Protein AF-A0AA35SYI4-F1 (afdb_monomer_lite)

Sequence (187 aa):
MSKRRKEAEVIVFEEPKFKKRKSEKEFCRGADVSQLFSSGPPPSRDGASSKPQRQQAEELDFKATLREVQKYAVSSLSGTSKRRREEEQVLALGGKPAKTEKMPYPLYMKRVKAQKKKERRERRDCLLAGMPIPKKGERHQKRGKGRWKESTRSIKPHVGTNTRDGLILSHREISRVKKSSAPRKHS

Organism: Geodia barretti (NCBI:txid519541)

Radius of gyration: 37.09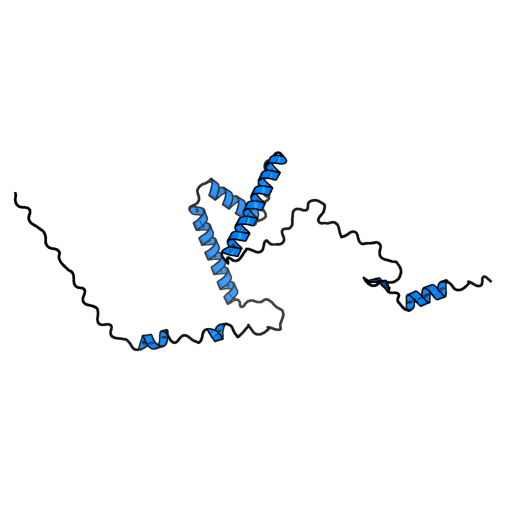 Å; chains: 1; bounding box: 68×88×108 Å

InterPro domains:
  IPR027973 40S small subunit processome assembly factor 1-like [PF15375] (32-145)
  IPR052852 SSU Processome Component [PTHR28366] (3-182)

Secondary structure (DSSP, 8-state):
---PPPPPP--PPPPP-----TTHHHHT----GGGGSS-PPP----------HHHHHHHHHHHHHHHHHHHHHHHTS-HHHHHHHHHHHHHHTTPPPPPPPP--HHHHHHHHHHHHHHHHHHHHHHHHTTPPPP----------TTTT---------SSSEEETTEEEPPHHHHHHHHHHTS-----

Structure (mmCIF, N/CA/C/O backbone):
data_AF-A0AA35SYI4-F1
#
_entry.id   AF-A0AA35SYI4-F1
#
loop_
_atom_site.group_PDB
_atom_site.id
_atom_site.type_symbol
_atom_site.label_atom_id
_atom_site.label_alt_id
_atom_site.label_comp_id
_atom_site.label_asym_id
_atom_site.label_entity_id
_atom_site.label_seq_id
_atom_site.pdbx_PDB_ins_code
_atom_site.Cartn_x
_atom_site.Cartn_y
_atom_site.Cartn_z
_atom_site.occupancy
_atom_site.B_iso_or_equiv
_atom_site.auth_seq_id
_atom_site.auth_comp_id
_atom_site.auth_asym_id
_atom_site.auth_atom_id
_atom_site.pdbx_PDB_model_num
ATOM 1 N N . MET A 1 1 ? -25.478 52.376 50.414 1.00 48.06 1 MET A N 1
ATOM 2 C CA . MET A 1 1 ? -25.207 50.923 50.515 1.00 48.06 1 MET A CA 1
ATOM 3 C C . MET A 1 1 ? -23.704 50.690 50.424 1.00 48.06 1 MET A C 1
ATOM 5 O O . MET A 1 1 ? -23.127 50.930 49.372 1.00 48.06 1 MET A O 1
ATOM 9 N N . SER A 1 2 ? -23.059 50.330 51.538 1.00 50.41 2 SER A N 1
ATOM 10 C CA . SER A 1 2 ? -21.595 50.204 51.630 1.00 50.41 2 SER A CA 1
ATOM 11 C C . SER A 1 2 ? -21.143 48.809 51.184 1.00 50.41 2 SER A C 1
ATOM 13 O O . SER A 1 2 ? -21.589 47.805 51.740 1.00 50.41 2 SER A O 1
ATOM 15 N N . LYS A 1 3 ? -20.295 48.733 50.151 1.00 63.25 3 LYS A N 1
ATOM 16 C CA . LYS A 1 3 ? -19.759 47.468 49.627 1.00 63.25 3 LYS A CA 1
ATOM 17 C C . LYS A 1 3 ? -18.559 47.042 50.477 1.00 63.25 3 LYS A C 1
ATOM 19 O O . LYS A 1 3 ? -17.505 47.668 50.408 1.00 63.25 3 LYS A O 1
ATOM 24 N N . ARG A 1 4 ? -18.710 45.966 51.257 1.00 65.62 4 ARG A N 1
ATOM 25 C CA . ARG A 1 4 ? -17.596 45.321 51.972 1.00 65.62 4 ARG A CA 1
ATOM 26 C C . ARG A 1 4 ? -16.630 44.710 50.954 1.00 65.62 4 ARG A C 1
ATOM 28 O O . ARG A 1 4 ? -17.039 43.881 50.141 1.00 65.62 4 ARG A O 1
ATOM 35 N N . ARG A 1 5 ? -15.366 45.131 50.985 1.00 69.62 5 ARG A N 1
ATOM 36 C CA . ARG A 1 5 ? -14.284 44.494 50.223 1.00 69.62 5 ARG A CA 1
ATOM 37 C C . ARG A 1 5 ? -13.874 43.207 50.943 1.00 69.62 5 ARG A C 1
ATOM 39 O O . ARG A 1 5 ? -13.814 43.193 52.168 1.00 69.62 5 ARG A O 1
ATOM 46 N N . LYS A 1 6 ? -13.652 42.133 50.184 1.00 73.81 6 LYS A N 1
ATOM 47 C CA . LYS A 1 6 ? -13.064 40.885 50.686 1.00 73.81 6 LYS A CA 1
ATOM 48 C C . LYS A 1 6 ? -11.565 40.941 50.418 1.00 73.81 6 LYS A C 1
ATOM 50 O O . LYS A 1 6 ? -11.175 41.238 49.290 1.00 73.81 6 LYS A O 1
ATOM 55 N N . GLU A 1 7 ? -10.763 40.698 51.443 1.00 77.56 7 GLU A N 1
ATOM 56 C CA . GLU A 1 7 ? -9.308 40.614 51.325 1.00 77.56 7 GLU A CA 1
ATOM 57 C C . GLU A 1 7 ? -8.896 39.193 50.927 1.00 77.56 7 GLU A C 1
ATOM 59 O O . GLU A 1 7 ? -9.611 38.229 51.207 1.00 77.56 7 GLU A O 1
ATOM 64 N N . ALA A 1 8 ? -7.789 39.082 50.192 1.00 76.00 8 ALA A N 1
ATOM 65 C CA . ALA A 1 8 ? -7.295 37.821 49.659 1.00 76.00 8 ALA A CA 1
ATOM 66 C C . ALA A 1 8 ? -6.359 37.141 50.666 1.00 76.00 8 ALA A C 1
ATOM 68 O O . ALA A 1 8 ? -5.428 37.770 51.164 1.00 76.00 8 ALA A O 1
ATOM 69 N N . GLU A 1 9 ? -6.576 35.850 50.919 1.00 77.38 9 GLU A N 1
ATOM 70 C CA . GLU A 1 9 ? -5.639 35.023 51.679 1.00 77.38 9 GLU A CA 1
ATOM 71 C C . GLU A 1 9 ? -4.510 34.523 50.776 1.00 77.38 9 GLU A C 1
ATOM 73 O O . GLU A 1 9 ? -4.739 33.943 49.711 1.00 77.38 9 GLU A O 1
ATOM 78 N N . VAL A 1 10 ? -3.275 34.747 51.223 1.00 80.81 10 VAL A N 1
ATOM 79 C CA . VAL A 1 10 ? -2.060 34.245 50.582 1.00 80.81 10 VAL A CA 1
ATOM 80 C C . VAL A 1 10 ? -1.642 32.971 51.302 1.00 80.81 10 VAL A C 1
ATOM 82 O O . VAL A 1 10 ? -1.249 33.004 52.465 1.00 80.81 10 VAL A O 1
ATOM 85 N N . ILE A 1 11 ? -1.717 31.842 50.602 1.00 78.50 11 ILE A N 1
ATOM 86 C CA . ILE A 1 11 ? -1.228 30.559 51.109 1.00 78.50 11 ILE A CA 1
ATOM 87 C C . ILE A 1 11 ? 0.268 30.477 50.809 1.00 78.50 11 ILE A C 1
ATOM 89 O O . ILE A 1 11 ? 0.677 30.407 49.648 1.00 78.50 11 ILE A O 1
ATOM 93 N N . VAL A 1 12 ? 1.080 30.488 51.863 1.00 77.88 12 VAL A N 1
ATOM 94 C CA . VAL A 1 12 ? 2.528 30.287 51.779 1.00 77.88 12 VAL A CA 1
ATOM 95 C C . VAL A 1 12 ? 2.812 28.799 51.942 1.00 77.88 12 VAL A C 1
ATOM 97 O O . VAL A 1 12 ? 2.508 28.210 52.977 1.00 77.88 12 VAL A O 1
ATOM 100 N N . PHE A 1 13 ? 3.381 28.184 50.908 1.00 72.62 13 PHE A N 1
ATOM 101 C CA . PHE A 1 13 ? 3.850 26.805 50.972 1.00 72.62 13 PHE A CA 1
ATOM 102 C C . PHE A 1 13 ? 5.263 26.773 51.552 1.00 72.62 13 PHE A C 1
ATOM 104 O O . PHE A 1 13 ? 6.189 27.333 50.968 1.00 72.62 13 PHE A O 1
ATOM 111 N N . GLU A 1 14 ? 5.432 26.099 52.689 1.00 80.06 14 GLU A N 1
ATOM 112 C CA . GLU A 1 14 ? 6.757 25.752 53.195 1.00 80.06 14 GLU A CA 1
ATOM 113 C C . GLU A 1 14 ? 7.360 24.628 52.351 1.00 80.06 14 GLU A C 1
ATOM 115 O O . GLU A 1 14 ? 6.775 23.553 52.187 1.00 80.06 14 GLU A O 1
ATOM 120 N N . GLU A 1 15 ? 8.554 24.875 51.816 1.00 78.75 15 GLU A N 1
ATOM 121 C CA . GLU A 1 15 ? 9.267 23.881 51.028 1.00 78.75 15 GLU A CA 1
ATOM 122 C C . GLU A 1 15 ? 9.706 22.695 51.905 1.00 78.75 15 GLU A C 1
ATOM 124 O O . GLU A 1 15 ? 10.358 22.879 52.943 1.00 78.75 15 GLU A O 1
ATOM 129 N N . PRO A 1 16 ? 9.412 21.448 51.493 1.00 74.62 16 PRO A N 1
ATOM 130 C CA . PRO A 1 16 ? 9.842 20.283 52.241 1.00 74.62 16 PRO A CA 1
ATOM 131 C C . PRO A 1 16 ? 11.366 20.150 52.168 1.00 74.62 16 PRO A C 1
ATOM 133 O O . PRO A 1 16 ? 11.969 20.076 51.096 1.00 74.62 16 PRO A O 1
ATOM 136 N N . LYS A 1 17 ? 12.007 20.061 53.336 1.00 69.19 17 LYS A N 1
ATOM 137 C CA . LYS A 1 17 ? 13.453 19.835 53.447 1.00 69.19 17 LYS A CA 1
ATOM 138 C C . LYS A 1 17 ? 13.806 18.434 52.936 1.00 69.19 17 LYS A C 1
ATOM 140 O O . LYS A 1 17 ? 13.725 17.449 53.672 1.00 69.19 17 LYS A O 1
ATOM 145 N N . PHE A 1 18 ? 14.241 18.344 51.681 1.00 59.62 18 PHE A N 1
ATOM 146 C CA . PHE A 1 18 ? 14.747 17.108 51.087 1.00 59.62 18 PHE A CA 1
ATOM 147 C C . PHE A 1 18 ? 16.052 16.670 51.767 1.00 59.62 18 PHE A C 1
ATOM 149 O O . PHE A 1 18 ? 17.135 17.205 51.517 1.00 59.62 18 PHE A O 1
ATOM 156 N N . LYS A 1 19 ? 15.971 15.643 52.621 1.00 65.25 19 LYS A N 1
ATOM 157 C CA . LYS A 1 19 ? 17.152 14.918 53.106 1.00 65.25 19 LYS A CA 1
ATOM 158 C C . LYS A 1 19 ? 17.698 14.070 51.955 1.00 65.25 19 LYS A C 1
ATOM 160 O O . LYS A 1 19 ? 17.132 13.029 51.634 1.00 65.25 19 LYS A O 1
ATOM 165 N N . LYS A 1 20 ? 18.799 14.512 51.339 1.00 58.94 20 LYS A N 1
ATOM 166 C CA . LYS A 1 20 ? 19.506 13.771 50.280 1.00 58.94 20 LYS A CA 1
ATOM 167 C C . LYS A 1 20 ? 19.916 12.387 50.799 1.00 58.94 20 LYS A C 1
ATOM 169 O O . LYS A 1 20 ? 20.872 12.266 51.566 1.00 58.94 20 LYS A O 1
ATOM 174 N N . ARG A 1 21 ? 19.198 11.335 50.395 1.00 59.28 21 ARG A N 1
ATOM 175 C CA . ARG A 1 21 ? 19.610 9.946 50.641 1.00 59.28 21 ARG A CA 1
ATOM 176 C C . ARG A 1 21 ? 20.765 9.637 49.684 1.00 59.28 21 ARG A C 1
ATOM 178 O O . ARG A 1 21 ? 20.677 9.912 48.492 1.00 59.28 21 ARG A O 1
ATOM 185 N N . LYS A 1 22 ? 21.867 9.082 50.202 1.00 57.56 22 LYS A N 1
ATOM 186 C CA . LYS A 1 22 ? 23.096 8.775 49.434 1.00 57.56 22 LYS A CA 1
ATOM 187 C C . LYS A 1 22 ? 22.880 7.825 48.238 1.00 57.56 22 LYS A C 1
ATOM 189 O O . LYS A 1 22 ? 23.772 7.722 47.406 1.00 57.56 22 LYS A O 1
ATOM 194 N N . SER A 1 23 ? 21.718 7.185 48.119 1.00 55.78 23 SER A N 1
ATOM 195 C CA . SER A 1 23 ? 21.395 6.197 47.084 1.00 55.78 23 SER A CA 1
ATOM 196 C C . SER A 1 23 ? 21.079 6.776 45.697 1.00 55.78 23 SER A C 1
ATOM 198 O O . SER A 1 23 ? 21.096 6.033 44.726 1.00 55.78 23 SER A O 1
ATOM 200 N N . GLU A 1 24 ? 20.824 8.081 45.553 1.00 52.38 24 GLU A N 1
ATOM 201 C CA . GLU A 1 24 ? 20.521 8.666 44.228 1.00 52.38 24 GLU A CA 1
ATOM 202 C C . GLU A 1 24 ? 21.767 8.984 43.390 1.00 52.38 24 GLU A C 1
ATOM 204 O O . GLU A 1 24 ? 21.675 9.142 42.174 1.00 52.38 24 GLU A O 1
ATOM 209 N N . LYS A 1 25 ? 22.960 9.033 44.000 1.00 52.94 25 LYS A N 1
ATOM 210 C CA . LYS A 1 25 ? 24.206 9.294 43.255 1.00 52.94 25 LYS A CA 1
ATOM 211 C C . LYS A 1 25 ? 24.670 8.116 42.398 1.00 52.94 25 LYS A C 1
ATOM 213 O O . LYS A 1 25 ? 25.493 8.325 41.511 1.00 52.94 25 LYS A O 1
ATOM 218 N N . GLU A 1 26 ? 24.155 6.915 42.639 1.00 56.03 26 GLU A N 1
ATOM 219 C CA . GLU A 1 26 ? 24.533 5.717 41.880 1.00 56.03 26 GLU A CA 1
ATOM 220 C C . GLU A 1 26 ? 23.540 5.383 40.765 1.00 56.03 26 GLU A C 1
ATOM 222 O O . GLU A 1 26 ? 23.932 4.783 39.772 1.00 56.03 26 GLU A O 1
ATOM 227 N N . PHE A 1 27 ? 22.295 5.863 40.851 1.00 48.97 27 PHE A N 1
ATOM 228 C CA . PHE A 1 27 ? 21.299 5.659 39.796 1.00 48.97 27 PHE A CA 1
ATOM 229 C C . PHE A 1 27 ? 21.579 6.501 38.535 1.00 48.97 27 PHE A C 1
ATOM 231 O O . PHE A 1 27 ? 21.258 6.084 37.427 1.00 48.97 27 PHE A O 1
ATOM 238 N N . CYS A 1 28 ? 22.236 7.659 38.682 1.00 50.53 28 CYS A N 1
ATOM 239 C CA . CYS A 1 28 ? 22.567 8.552 37.562 1.00 50.53 28 CYS A CA 1
ATOM 240 C C . CYS A 1 28 ? 23.998 8.391 37.020 1.00 50.53 28 CYS A C 1
ATOM 242 O O . CYS A 1 28 ? 24.381 9.112 36.099 1.00 50.53 28 CYS A O 1
ATOM 244 N N . ARG A 1 29 ? 24.806 7.459 37.548 1.00 55.72 29 ARG A N 1
ATOM 245 C CA . ARG A 1 29 ? 26.087 7.081 36.926 1.00 55.72 29 ARG A CA 1
ATOM 246 C C . ARG A 1 29 ? 25.820 6.030 35.853 1.00 55.72 29 ARG A C 1
ATOM 248 O O . ARG A 1 29 ? 26.172 4.865 35.995 1.00 55.72 29 ARG A O 1
ATOM 255 N N . GLY A 1 30 ? 25.124 6.462 34.804 1.00 48.03 30 GLY A N 1
ATOM 256 C CA . GLY A 1 30 ? 24.897 5.656 33.614 1.00 48.03 30 GLY A CA 1
ATOM 257 C C . GLY A 1 30 ? 26.229 5.208 33.023 1.00 48.03 30 GLY A C 1
ATOM 258 O O . GLY A 1 30 ? 27.167 5.999 32.921 1.00 48.03 30 GLY A O 1
ATOM 259 N N . ALA A 1 31 ? 26.300 3.931 32.651 1.00 62.50 31 ALA A N 1
ATOM 260 C CA . ALA A 1 31 ? 27.349 3.431 31.781 1.00 62.50 31 ALA A CA 1
ATOM 261 C C . ALA A 1 31 ? 27.423 4.304 30.519 1.00 62.50 31 ALA A C 1
ATOM 263 O O . ALA A 1 31 ? 26.400 4.747 29.990 1.00 62.50 31 ALA A O 1
ATOM 264 N N . ASP A 1 32 ? 28.646 4.554 30.069 1.00 55.06 32 ASP A N 1
ATOM 265 C CA . ASP A 1 32 ? 28.964 5.373 28.909 1.00 55.06 32 ASP A CA 1
ATOM 266 C C . ASP A 1 32 ? 28.220 4.837 27.667 1.00 55.06 32 ASP A C 1
ATOM 268 O O . ASP A 1 32 ? 28.521 3.760 27.145 1.00 55.06 32 ASP A O 1
ATOM 272 N N . VAL A 1 33 ? 27.193 5.566 27.213 1.00 58.16 33 VAL A N 1
ATOM 273 C CA . VAL A 1 33 ? 26.283 5.165 26.115 1.00 58.16 33 VAL A CA 1
ATOM 274 C C . VAL A 1 33 ? 27.047 4.960 24.796 1.00 58.16 33 VAL A C 1
ATOM 276 O O . VAL A 1 33 ? 26.577 4.265 23.894 1.00 58.16 33 VAL A O 1
ATOM 279 N N . SER A 1 34 ? 28.265 5.499 24.703 1.00 55.44 34 SER A N 1
ATOM 280 C CA . SER A 1 34 ? 29.197 5.306 23.591 1.00 55.44 34 SER A CA 1
ATOM 281 C C . SER A 1 34 ? 29.642 3.846 23.392 1.00 55.44 34 SER A C 1
ATOM 283 O O . SER A 1 34 ? 29.984 3.468 22.271 1.00 55.44 34 SER A O 1
ATOM 285 N N . GLN A 1 35 ? 29.570 2.993 24.422 1.00 56.47 35 GLN A N 1
ATOM 286 C CA . GLN A 1 35 ? 29.947 1.575 24.322 1.00 56.47 35 GLN A CA 1
ATOM 287 C C . GLN A 1 35 ? 28.822 0.654 23.826 1.00 56.47 35 GLN A C 1
ATOM 289 O O . GLN A 1 35 ? 29.086 -0.481 23.437 1.00 56.47 35 GLN A O 1
ATOM 294 N N . LEU A 1 36 ? 27.573 1.131 23.779 1.00 54.88 36 LEU A N 1
ATOM 295 C CA . LEU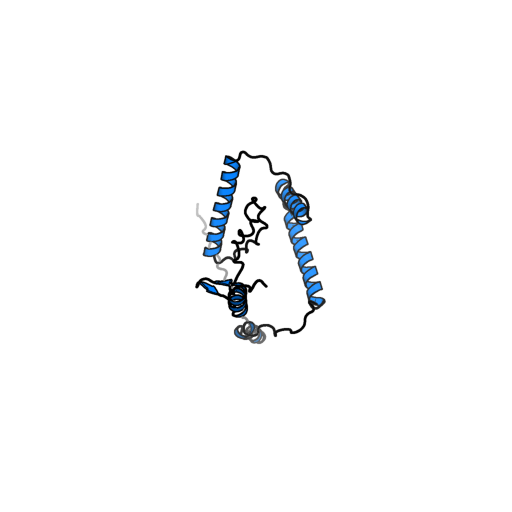 A 1 36 ? 26.430 0.341 23.297 1.00 54.88 36 LEU A CA 1
ATOM 296 C C . LEU A 1 36 ? 26.332 0.286 21.763 1.00 54.88 36 LEU A C 1
ATOM 298 O O . LEU A 1 36 ? 25.561 -0.507 21.228 1.00 54.88 36 LEU A O 1
ATOM 302 N N . PHE A 1 37 ? 27.116 1.102 21.048 1.00 55.81 37 PHE A N 1
ATOM 303 C CA . PHE A 1 37 ? 27.079 1.196 19.584 1.00 55.81 37 PHE A CA 1
ATOM 304 C C . PHE A 1 37 ? 28.344 0.678 18.877 1.00 55.81 37 PHE A C 1
ATOM 306 O O . PHE A 1 37 ? 28.368 0.658 17.647 1.00 55.81 37 PHE A O 1
ATOM 313 N N . SER A 1 38 ? 29.386 0.252 19.605 1.00 49.31 38 SER A N 1
ATOM 314 C CA . SER A 1 38 ? 30.672 -0.160 19.011 1.00 49.31 38 SER A CA 1
ATOM 315 C C . SER A 1 38 ? 30.932 -1.669 18.978 1.00 49.31 38 SER A C 1
ATOM 317 O O . SER A 1 38 ? 31.891 -2.098 18.338 1.00 49.31 38 SER A O 1
ATOM 319 N N . SER A 1 39 ? 30.072 -2.503 19.565 1.00 50.62 39 SER A N 1
ATOM 320 C CA . SER A 1 39 ? 30.158 -3.960 19.427 1.00 50.62 39 SER A CA 1
ATOM 321 C C . SER A 1 39 ? 28.978 -4.494 18.618 1.00 50.62 39 SER A C 1
ATOM 323 O O . SER A 1 39 ? 27.904 -4.811 19.125 1.00 50.62 39 SER A O 1
ATOM 325 N N . GLY A 1 40 ? 29.181 -4.600 17.303 1.00 55.88 40 GLY A N 1
ATOM 326 C CA . GLY A 1 40 ? 28.341 -5.477 16.492 1.00 55.88 40 GLY A CA 1
ATOM 327 C C . GLY A 1 40 ? 28.392 -6.909 17.050 1.00 55.88 40 GLY A C 1
ATOM 328 O O . GLY A 1 40 ? 29.430 -7.312 17.584 1.00 55.88 40 GLY A O 1
ATOM 329 N N . PRO A 1 41 ? 27.301 -7.690 16.956 1.00 61.22 41 PRO A N 1
ATOM 330 C CA . PRO A 1 41 ? 27.316 -9.078 17.404 1.00 61.22 41 PRO A CA 1
ATOM 331 C C . PRO A 1 41 ? 28.402 -9.864 16.646 1.00 61.22 41 PRO A C 1
ATOM 333 O O . PRO A 1 41 ? 28.588 -9.629 15.445 1.00 61.22 41 PRO A O 1
ATOM 336 N N . PRO A 1 42 ? 29.129 -10.783 17.312 1.00 57.78 42 PRO A N 1
ATOM 337 C CA . PRO A 1 42 ? 30.174 -11.559 16.657 1.00 57.78 42 PRO A CA 1
ATOM 338 C C . PRO A 1 42 ? 29.581 -12.370 15.495 1.00 57.78 42 PRO A C 1
ATOM 340 O O . PRO A 1 42 ? 28.449 -12.854 15.601 1.00 57.78 42 PRO A O 1
ATOM 343 N N . PRO A 1 43 ? 30.314 -12.540 14.379 1.00 50.72 43 PRO A N 1
ATOM 344 C CA . PRO A 1 43 ? 29.834 -13.336 13.262 1.00 50.72 43 PRO A CA 1
ATOM 345 C C . PRO A 1 43 ? 29.716 -14.797 13.700 1.00 50.72 43 PRO A C 1
ATOM 347 O O . PRO A 1 43 ? 30.716 -15.502 13.841 1.00 50.72 43 PRO A O 1
ATOM 350 N N . SER A 1 44 ? 28.482 -15.259 13.894 1.00 45.84 44 SER A N 1
ATOM 351 C CA . SER A 1 44 ? 28.177 -16.672 14.072 1.00 45.84 44 SER A CA 1
ATOM 352 C C . SER A 1 44 ? 28.452 -17.389 12.750 1.00 45.84 44 SER A C 1
ATOM 354 O O . SER A 1 44 ? 27.640 -17.372 11.820 1.00 45.84 44 SER A O 1
ATOM 356 N N . ARG A 1 45 ? 29.630 -18.001 12.649 1.00 54.31 45 ARG A N 1
ATOM 357 C CA . ARG A 1 45 ? 29.799 -19.190 11.822 1.00 54.31 45 ARG A CA 1
ATOM 358 C C . ARG A 1 45 ? 28.956 -20.273 12.479 1.00 54.31 45 ARG A C 1
ATOM 360 O O . ARG A 1 45 ? 29.241 -20.618 13.613 1.00 54.31 45 ARG A O 1
ATOM 367 N N . ASP A 1 46 ? 27.845 -20.626 11.842 1.00 42.31 46 ASP A N 1
ATOM 368 C CA . ASP A 1 46 ? 27.314 -21.989 11.711 1.00 42.31 46 ASP A CA 1
ATOM 369 C C . ASP A 1 46 ? 25.824 -21.932 11.354 1.00 42.31 46 ASP A C 1
ATOM 371 O O . ASP A 1 46 ? 25.000 -21.273 11.991 1.00 42.31 46 ASP A O 1
ATOM 375 N N . GLY A 1 47 ? 25.488 -22.580 10.241 1.00 50.53 47 GLY A N 1
ATOM 376 C CA . GLY A 1 47 ? 24.137 -22.649 9.716 1.00 50.53 47 GLY A CA 1
ATOM 377 C C . GLY A 1 47 ? 23.267 -23.588 10.542 1.00 50.53 47 GLY A C 1
ATOM 378 O O . GLY A 1 47 ? 23.405 -24.795 10.437 1.00 50.53 47 GLY A O 1
ATOM 379 N N . ALA A 1 48 ? 22.333 -23.025 11.301 1.00 48.50 48 ALA A N 1
ATOM 380 C CA . ALA A 1 48 ? 21.008 -23.571 11.593 1.00 48.50 48 ALA A CA 1
ATOM 381 C C . ALA A 1 48 ? 20.256 -22.507 12.398 1.00 48.50 48 ALA A C 1
ATOM 383 O O . ALA A 1 48 ? 20.666 -22.118 13.488 1.00 48.50 48 ALA A O 1
ATOM 384 N N . SER A 1 49 ? 19.159 -21.989 11.854 1.00 52.69 49 SER A N 1
ATOM 385 C CA . SER A 1 49 ? 18.357 -20.939 12.480 1.00 52.69 49 SER A CA 1
ATOM 386 C C . SER A 1 49 ? 17.536 -21.480 13.659 1.00 52.69 49 SER A C 1
ATOM 388 O O . SER A 1 49 ? 16.313 -21.573 13.568 1.00 52.69 49 SER A O 1
ATOM 390 N N . SER A 1 50 ? 18.168 -21.836 14.775 1.00 56.84 50 SER A N 1
ATOM 391 C CA . SER A 1 50 ? 17.460 -22.022 16.043 1.00 56.84 50 SER A CA 1
ATOM 392 C C . SER A 1 50 ? 17.629 -20.761 16.885 1.00 56.84 50 SER A C 1
ATOM 394 O O . SER A 1 50 ? 18.609 -20.607 17.612 1.00 56.84 50 SER A O 1
ATOM 396 N N . LYS A 1 51 ? 16.670 -19.830 16.795 1.00 59.91 51 LYS A N 1
ATOM 397 C CA . LYS A 1 51 ? 16.531 -18.794 17.831 1.00 59.91 51 LYS A CA 1
ATOM 398 C C . LYS A 1 51 ? 16.413 -19.505 19.190 1.00 59.91 51 LYS A C 1
ATOM 400 O O . LYS A 1 51 ? 15.679 -20.499 19.244 1.00 59.91 51 LYS A O 1
ATOM 405 N N . PRO A 1 52 ? 17.065 -19.038 20.268 1.00 65.56 52 PRO A N 1
ATOM 406 C CA . PRO A 1 52 ? 16.941 -19.669 21.578 1.00 65.56 52 PRO A CA 1
ATOM 407 C C . PRO A 1 52 ? 15.461 -19.722 21.973 1.00 65.56 52 PRO A C 1
ATOM 409 O O . PRO A 1 52 ? 14.732 -18.743 21.831 1.00 65.56 52 PRO A O 1
ATOM 412 N N . GLN A 1 53 ? 15.007 -20.886 22.432 1.00 64.00 53 GLN A N 1
ATOM 413 C CA . GLN A 1 53 ? 13.596 -21.238 22.656 1.00 64.00 53 GLN A CA 1
ATOM 414 C C . GLN A 1 53 ? 12.836 -20.203 23.512 1.00 64.00 53 GLN A C 1
ATOM 416 O O . GLN A 1 53 ? 11.657 -19.940 23.284 1.00 64.00 53 GLN A O 1
ATOM 421 N N . ARG A 1 54 ? 13.549 -19.530 24.425 1.00 62.41 54 ARG A N 1
ATOM 422 C CA . ARG A 1 54 ? 13.052 -18.420 25.250 1.00 62.41 54 ARG A CA 1
ATOM 423 C C . ARG A 1 54 ? 12.657 -17.179 24.438 1.00 62.41 54 ARG A C 1
ATOM 425 O O . ARG A 1 54 ? 11.585 -16.634 24.654 1.00 62.41 54 ARG A O 1
ATOM 432 N N . GLN A 1 55 ? 13.459 -16.790 23.445 1.00 68.50 55 GLN A N 1
ATOM 433 C CA . GLN A 1 55 ? 13.127 -15.676 22.546 1.00 68.50 55 GLN A CA 1
ATOM 434 C C . GLN A 1 55 ? 11.942 -16.012 21.634 1.00 68.50 55 GLN A C 1
ATOM 436 O O . GLN A 1 55 ? 11.207 -15.119 21.231 1.00 68.50 55 GLN A O 1
ATOM 441 N N . GLN A 1 56 ? 11.734 -17.293 21.307 1.00 70.94 56 GLN A N 1
ATOM 442 C CA . GLN A 1 56 ? 10.568 -17.713 20.527 1.00 70.94 56 GLN A CA 1
ATOM 443 C C . GLN A 1 56 ? 9.277 -17.633 21.350 1.00 70.94 56 GLN A C 1
ATOM 445 O O . GLN A 1 56 ? 8.266 -17.177 20.825 1.00 70.94 56 GLN A O 1
ATOM 450 N N . ALA A 1 57 ? 9.315 -18.031 22.627 1.00 73.06 57 ALA A N 1
ATOM 451 C CA . ALA A 1 57 ? 8.178 -17.906 23.540 1.00 73.06 57 ALA A CA 1
ATOM 452 C C . ALA A 1 57 ? 7.791 -16.433 23.767 1.00 73.06 57 ALA A C 1
ATOM 454 O O . ALA A 1 57 ? 6.638 -16.064 23.563 1.00 73.06 57 ALA A O 1
ATOM 455 N N . GLU A 1 58 ? 8.770 -15.568 24.046 1.00 79.00 58 GLU A N 1
ATOM 456 C CA . GLU A 1 58 ? 8.545 -14.122 24.197 1.00 79.00 58 GLU A CA 1
ATOM 457 C C . GLU A 1 58 ? 8.001 -13.482 22.900 1.00 79.00 58 GLU A C 1
ATOM 459 O O . GLU A 1 58 ? 7.124 -12.617 22.935 1.00 79.00 58 GLU A O 1
ATOM 464 N N . GLU A 1 59 ? 8.454 -13.940 21.725 1.00 79.06 59 GLU A N 1
ATOM 465 C CA . GLU A 1 59 ? 7.937 -13.476 20.430 1.00 79.06 59 GLU A CA 1
ATOM 466 C C . GLU A 1 59 ? 6.479 -13.923 20.184 1.00 79.06 59 GLU A C 1
ATOM 468 O O . GLU A 1 59 ? 5.715 -13.210 19.524 1.00 79.06 59 GLU A O 1
ATOM 473 N N . LEU A 1 60 ? 6.071 -15.087 20.702 1.00 80.88 60 LEU A N 1
ATOM 474 C CA . LEU A 1 60 ? 4.690 -15.573 20.621 1.00 80.88 60 LEU A CA 1
ATOM 475 C C . LEU A 1 60 ? 3.759 -14.770 21.533 1.00 80.88 60 LEU A C 1
ATOM 477 O O . LEU A 1 60 ? 2.701 -14.342 21.066 1.00 80.88 60 LEU A O 1
ATOM 481 N N . ASP A 1 61 ? 4.177 -14.488 22.766 1.00 86.50 61 ASP A N 1
ATOM 482 C CA . ASP A 1 61 ? 3.411 -13.675 23.719 1.00 86.50 61 ASP A CA 1
ATOM 483 C C . ASP A 1 61 ? 3.247 -12.234 23.217 1.00 86.50 61 ASP A C 1
ATOM 485 O O . ASP A 1 61 ? 2.157 -11.651 23.261 1.00 86.50 61 ASP A O 1
ATOM 489 N N . PHE A 1 62 ? 4.296 -11.671 22.613 1.00 90.44 62 PHE A N 1
ATOM 490 C CA . PHE A 1 62 ? 4.210 -10.362 21.971 1.00 90.44 62 PHE A CA 1
ATOM 491 C C . PHE A 1 62 ? 3.249 -10.358 20.769 1.00 90.44 62 PHE A C 1
ATOM 493 O O . PHE A 1 62 ? 2.455 -9.436 20.576 1.00 90.44 62 PHE A O 1
ATOM 500 N N . LYS A 1 63 ? 3.258 -11.409 19.942 1.00 87.75 63 LYS A N 1
ATOM 501 C CA . LYS A 1 63 ? 2.296 -11.531 18.833 1.00 87.75 63 LYS A CA 1
ATOM 502 C C . LYS A 1 63 ? 0.865 -11.721 19.332 1.00 87.75 63 LYS A C 1
ATOM 504 O O . LYS A 1 63 ? -0.060 -11.228 18.684 1.00 87.75 63 LYS A O 1
ATOM 509 N N . ALA A 1 64 ? 0.669 -12.424 20.444 1.00 88.56 64 ALA A N 1
ATOM 510 C CA . ALA A 1 64 ? -0.639 -12.611 21.062 1.00 88.56 64 ALA A CA 1
ATOM 511 C C . ALA A 1 64 ? -1.201 -11.279 21.576 1.00 88.56 64 ALA A C 1
ATOM 513 O O . ALA A 1 64 ? -2.297 -10.887 21.170 1.00 88.56 64 ALA A O 1
ATOM 514 N N . THR A 1 65 ? -0.408 -10.525 22.337 1.00 91.50 65 THR A N 1
ATOM 515 C CA . THR A 1 65 ? -0.791 -9.192 22.835 1.00 91.50 65 THR A CA 1
ATOM 516 C C . THR A 1 65 ? -1.073 -8.211 21.695 1.00 91.50 65 THR A C 1
ATOM 518 O O . THR A 1 65 ? -2.096 -7.527 21.705 1.00 91.50 65 THR A O 1
ATOM 521 N N . LEU A 1 66 ? -0.259 -8.197 20.633 1.00 90.44 66 LEU A N 1
ATOM 522 C CA . LEU A 1 66 ? -0.543 -7.401 19.432 1.00 90.44 66 LEU A CA 1
ATOM 523 C C . LEU A 1 66 ? -1.888 -7.759 18.784 1.00 90.44 66 LEU A C 1
ATOM 525 O O . LEU A 1 66 ? -2.621 -6.869 18.345 1.00 90.44 66 LEU A O 1
ATOM 529 N N . ARG A 1 67 ? -2.227 -9.052 18.707 1.00 86.62 67 ARG A N 1
ATOM 530 C CA . ARG A 1 67 ? -3.521 -9.501 18.171 1.00 86.62 67 ARG A CA 1
ATOM 531 C C . ARG A 1 67 ? -4.677 -9.060 19.061 1.00 86.62 67 ARG A C 1
ATOM 533 O O . ARG A 1 67 ? -5.721 -8.686 18.535 1.00 86.62 67 ARG A O 1
ATOM 540 N N . GLU A 1 68 ? -4.511 -9.088 20.376 1.00 87.88 68 GLU A N 1
ATOM 541 C CA . GLU A 1 68 ? -5.517 -8.599 21.322 1.00 87.88 68 GLU A CA 1
ATOM 542 C C . GLU A 1 68 ? -5.737 -7.097 21.183 1.00 87.88 68 GLU A C 1
ATOM 544 O O . GLU A 1 68 ? -6.870 -6.674 20.962 1.00 87.88 68 GLU A O 1
ATOM 549 N N . VAL A 1 69 ? -4.668 -6.296 21.179 1.00 90.25 69 VAL A N 1
ATOM 550 C CA . VAL A 1 69 ? -4.744 -4.846 20.931 1.00 90.25 69 VAL A CA 1
ATOM 551 C C . VAL A 1 69 ? -5.445 -4.562 19.606 1.00 90.25 69 VAL A C 1
ATOM 553 O O . VAL A 1 69 ? -6.320 -3.698 19.520 1.00 90.25 69 VAL A O 1
ATOM 556 N N . GLN A 1 70 ? -5.122 -5.331 18.563 1.00 85.88 70 GLN A N 1
ATOM 557 C CA . GLN A 1 70 ? -5.821 -5.227 17.293 1.00 85.88 70 GLN A CA 1
ATOM 558 C C . GLN A 1 70 ? -7.317 -5.522 17.448 1.00 85.88 70 GLN A C 1
ATOM 560 O O . GLN A 1 70 ? -8.102 -4.722 16.946 1.00 85.88 70 GLN A O 1
ATOM 565 N N . LYS A 1 71 ? -7.725 -6.594 18.139 1.00 84.81 71 LYS A N 1
ATOM 566 C CA . LYS A 1 71 ? -9.142 -6.926 18.385 1.00 84.81 71 LYS A CA 1
ATOM 567 C C . LYS A 1 71 ? -9.873 -5.820 19.154 1.00 84.81 71 LYS A C 1
ATOM 569 O O . LYS A 1 71 ? -10.962 -5.436 18.734 1.00 84.81 71 LYS A O 1
ATOM 574 N N . TYR A 1 72 ? -9.266 -5.253 20.198 1.00 85.38 72 TYR A N 1
ATOM 575 C CA . TYR A 1 72 ? -9.827 -4.107 20.928 1.00 85.38 72 TYR A CA 1
ATOM 576 C C . TYR A 1 72 ? -10.002 -2.881 20.030 1.00 85.38 72 TYR A C 1
ATOM 578 O O . TYR A 1 72 ? -11.017 -2.197 20.085 1.00 85.38 72 TYR A O 1
ATOM 586 N N . ALA A 1 73 ? -9.061 -2.638 19.120 1.00 82.75 73 ALA A N 1
ATOM 587 C CA . ALA A 1 73 ? -9.221 -1.578 18.134 1.00 82.75 73 ALA A CA 1
ATOM 588 C C . ALA A 1 73 ? -10.335 -1.868 17.105 1.00 82.75 73 ALA A C 1
ATOM 590 O O . ALA A 1 73 ? -10.714 -0.959 16.377 1.00 82.75 73 ALA A O 1
ATOM 591 N N . VAL A 1 74 ? -10.809 -3.115 16.949 1.00 81.75 74 VAL A N 1
ATOM 592 C CA . VAL A 1 74 ? -11.961 -3.441 16.078 1.00 81.75 74 VAL A CA 1
ATOM 593 C C . VAL A 1 74 ? -13.269 -3.194 16.818 1.00 81.75 74 VAL A C 1
ATOM 595 O O . VAL A 1 74 ? -14.233 -2.749 16.202 1.00 81.75 74 VAL A O 1
ATOM 598 N N . SER A 1 75 ? -13.327 -3.514 18.114 1.00 81.56 75 SER A N 1
ATOM 599 C CA . SER A 1 75 ? -14.581 -3.507 18.874 1.00 81.56 75 SER A CA 1
ATOM 600 C C . SER A 1 75 ? -15.197 -2.113 19.003 1.00 81.56 75 SER A C 1
ATOM 602 O O . SER A 1 75 ? -16.417 -2.003 19.069 1.00 81.56 75 SER A O 1
ATOM 604 N N . SER A 1 76 ? -14.382 -1.057 18.960 1.00 85.31 76 SER A N 1
ATOM 605 C CA . SER A 1 76 ? -14.836 0.338 18.952 1.00 85.31 76 SER A CA 1
ATOM 606 C C . SER A 1 76 ? -15.273 0.855 17.573 1.00 85.31 76 SER A C 1
ATOM 608 O O . SER A 1 76 ? -15.791 1.968 17.471 1.00 85.31 76 SER A O 1
ATOM 610 N N . LEU A 1 77 ? -15.081 0.083 16.495 1.00 87.69 77 LEU A N 1
ATOM 611 C CA . LEU A 1 77 ? -15.441 0.501 15.139 1.00 87.69 77 LEU A CA 1
ATOM 612 C C . LEU A 1 77 ? -16.926 0.261 14.852 1.00 87.69 77 LEU A C 1
ATOM 614 O O . LEU A 1 77 ? -17.461 -0.823 15.080 1.00 87.69 77 LEU A O 1
ATOM 618 N N . SER A 1 78 ? -17.576 1.255 14.247 1.00 89.19 78 SER A N 1
ATOM 619 C CA . SER A 1 78 ? -18.953 1.136 13.765 1.00 89.19 78 SER A CA 1
ATOM 620 C C . SER A 1 78 ? -19.038 0.407 12.412 1.00 89.19 78 SER A C 1
ATOM 622 O O . SER A 1 78 ? -18.054 0.292 11.673 1.00 89.19 78 SER A O 1
ATOM 624 N N . GLY A 1 79 ? -20.229 -0.119 12.099 1.00 88.25 79 GLY A N 1
ATOM 625 C CA . GLY A 1 79 ? -20.478 -1.208 11.140 1.00 88.25 79 GLY A CA 1
ATOM 626 C C . GLY A 1 79 ? -19.733 -1.177 9.798 1.00 88.25 79 GLY A C 1
ATOM 627 O O . GLY A 1 79 ? -19.241 -2.216 9.364 1.00 88.25 79 GLY A O 1
ATOM 628 N N . THR A 1 80 ? -19.581 -0.022 9.143 1.00 90.69 80 THR A N 1
ATOM 629 C CA . THR A 1 80 ? -18.871 0.059 7.849 1.00 90.69 80 THR A CA 1
ATOM 630 C C . THR A 1 80 ? -17.360 -0.122 7.993 1.00 90.69 80 THR A C 1
ATOM 632 O O . THR A 1 80 ? -16.740 -0.816 7.187 1.00 90.69 80 THR A O 1
ATOM 635 N N . SER A 1 81 ? -16.764 0.463 9.031 1.00 88.62 81 SER A N 1
ATOM 636 C CA . SER A 1 81 ? -15.341 0.318 9.349 1.00 88.62 81 SER A CA 1
ATOM 637 C C . SER A 1 81 ? -15.028 -1.087 9.854 1.00 88.62 81 SER A C 1
ATOM 639 O O . SER A 1 81 ? -14.021 -1.669 9.451 1.00 88.62 81 SER A O 1
ATOM 641 N N . LYS A 1 82 ? -15.922 -1.662 10.670 1.00 91.31 82 LYS A N 1
ATOM 642 C CA . LYS A 1 82 ? -15.813 -3.050 11.133 1.00 91.31 82 LYS A CA 1
ATOM 643 C C . LYS A 1 82 ? -15.833 -4.034 9.959 1.00 91.31 82 LYS A C 1
ATOM 645 O O . LYS A 1 82 ? -14.907 -4.827 9.819 1.00 91.31 82 LYS A O 1
ATOM 650 N N . ARG A 1 83 ? -16.801 -3.889 9.047 1.00 90.06 83 ARG A N 1
ATOM 651 C CA . ARG A 1 83 ? -16.906 -4.715 7.835 1.00 90.06 83 ARG A CA 1
ATOM 652 C C . ARG A 1 83 ? -15.655 -4.643 6.958 1.00 90.06 83 ARG A C 1
ATOM 654 O O . ARG A 1 83 ? -15.165 -5.673 6.513 1.00 90.06 83 ARG A O 1
ATOM 661 N N . ARG A 1 84 ? -15.102 -3.446 6.724 1.00 90.50 84 ARG A N 1
ATOM 662 C CA . ARG A 1 84 ? -13.855 -3.296 5.945 1.00 90.50 84 ARG A CA 1
ATOM 663 C C . ARG A 1 84 ? -12.692 -4.054 6.575 1.00 90.50 84 ARG A C 1
ATOM 665 O O . ARG A 1 84 ? -11.912 -4.676 5.865 1.00 90.50 84 ARG A O 1
ATOM 672 N N . ARG A 1 85 ? -12.587 -4.016 7.902 1.00 89.81 85 ARG A N 1
ATOM 673 C CA . ARG A 1 85 ? -11.516 -4.695 8.629 1.00 89.81 85 ARG A CA 1
ATOM 674 C C . ARG A 1 85 ? -11.662 -6.216 8.602 1.00 89.81 85 ARG A C 1
ATOM 676 O O . ARG A 1 85 ? -10.669 -6.921 8.461 1.00 89.81 85 ARG A O 1
ATOM 683 N N . GLU A 1 86 ? -12.890 -6.715 8.684 1.00 89.88 86 GLU A N 1
ATOM 684 C CA . GLU A 1 86 ? -13.192 -8.135 8.483 1.00 89.88 86 GLU A CA 1
ATOM 685 C C . GLU A 1 86 ? -12.851 -8.577 7.050 1.00 89.88 86 GLU A C 1
ATOM 687 O O . GLU A 1 86 ? -12.191 -9.596 6.862 1.00 89.88 86 GLU A O 1
ATOM 692 N N . GLU A 1 87 ? -13.202 -7.780 6.036 1.00 91.75 87 GLU A N 1
ATOM 693 C CA . GLU A 1 87 ? -12.821 -8.032 4.638 1.00 91.75 87 GLU A CA 1
ATOM 694 C C . GLU A 1 87 ? -11.289 -8.064 4.457 1.00 91.75 87 GLU A C 1
ATOM 696 O O . GLU A 1 87 ? -10.763 -8.950 3.782 1.00 91.75 87 GLU A O 1
ATOM 701 N N . GLU A 1 88 ? -10.548 -7.153 5.095 1.00 90.25 88 GLU A N 1
ATOM 702 C CA . GLU A 1 88 ? -9.078 -7.160 5.106 1.00 90.25 88 GLU A CA 1
ATOM 703 C C . GLU A 1 88 ? -8.503 -8.420 5.764 1.00 90.25 88 GLU A C 1
ATOM 705 O O . GLU A 1 88 ? -7.534 -8.992 5.259 1.00 90.25 88 GLU A O 1
ATOM 710 N N . GLN A 1 89 ? -9.110 -8.891 6.855 1.00 90.69 89 GLN A N 1
ATOM 711 C CA . GLN A 1 89 ? -8.704 -10.127 7.520 1.00 90.69 89 GLN A CA 1
ATOM 712 C C . GLN A 1 89 ? -8.957 -11.351 6.634 1.00 90.69 89 GLN A C 1
ATOM 714 O O . GLN A 1 89 ? -8.078 -12.203 6.501 1.00 90.69 89 GLN A O 1
ATOM 719 N N . VAL A 1 90 ? -10.116 -11.419 5.973 1.00 93.06 90 VAL A N 1
ATOM 720 C CA . VAL A 1 90 ? -10.428 -12.476 5.000 1.00 93.06 90 VAL A CA 1
ATOM 721 C C . VAL A 1 90 ? -9.399 -12.484 3.869 1.00 93.06 90 VAL A C 1
ATOM 723 O O . VAL A 1 90 ? -8.905 -13.546 3.494 1.00 93.06 90 VAL A O 1
ATOM 726 N N . LEU A 1 91 ? -9.013 -11.312 3.359 1.00 92.38 91 LEU A N 1
ATOM 727 C CA . LEU A 1 91 ? -7.975 -11.190 2.334 1.00 92.38 91 LEU A CA 1
ATOM 728 C C . LEU A 1 91 ? -6.596 -11.642 2.828 1.00 92.38 91 LEU A C 1
ATOM 730 O O . LEU A 1 91 ? -5.882 -12.326 2.094 1.00 92.38 91 LEU A O 1
ATOM 734 N N . ALA A 1 92 ? -6.222 -11.288 4.059 1.00 89.00 92 ALA A N 1
ATOM 735 C CA . ALA A 1 92 ? -4.953 -11.692 4.664 1.00 89.00 92 ALA A CA 1
ATOM 736 C C . ALA A 1 92 ? -4.853 -13.216 4.855 1.00 89.00 92 ALA A C 1
ATOM 738 O O . ALA A 1 92 ? -3.766 -13.776 4.736 1.00 89.00 92 ALA A O 1
ATOM 739 N N . LEU A 1 93 ? -5.985 -13.889 5.084 1.00 93.00 93 LEU A N 1
ATOM 740 C CA . LEU A 1 93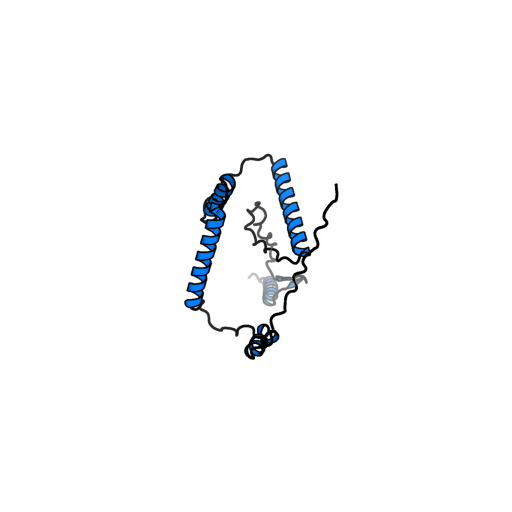 ? -6.089 -15.349 5.171 1.00 93.00 93 LEU A CA 1
ATOM 741 C C . LEU A 1 93 ? -6.151 -16.046 3.796 1.00 93.00 93 LEU A C 1
ATOM 743 O O . LEU A 1 93 ? -6.369 -17.252 3.726 1.00 93.00 93 LEU A O 1
ATOM 747 N N . GLY A 1 94 ? -5.955 -15.309 2.697 1.00 92.94 94 GLY A N 1
ATOM 748 C CA . GLY A 1 94 ? -5.960 -15.855 1.336 1.00 92.94 94 GLY A CA 1
ATOM 749 C C . GLY A 1 94 ? -7.327 -15.838 0.649 1.00 92.94 94 GLY A C 1
ATOM 750 O O . GLY A 1 94 ? -7.484 -16.409 -0.432 1.00 92.94 94 GLY A O 1
ATOM 751 N N . GLY A 1 95 ? -8.319 -15.164 1.234 1.00 94.12 95 GLY A N 1
ATOM 752 C CA . GLY A 1 95 ? -9.608 -14.925 0.600 1.00 94.12 95 GLY A CA 1
ATOM 753 C C . GLY A 1 95 ? -9.474 -14.147 -0.711 1.00 94.12 95 GLY A C 1
ATOM 754 O O . GLY A 1 95 ? -8.563 -13.340 -0.916 1.00 94.12 95 GLY A O 1
ATOM 755 N N . LYS A 1 96 ? -10.406 -14.383 -1.637 1.00 92.62 96 LYS A N 1
ATOM 756 C CA . LYS A 1 96 ? -10.438 -13.651 -2.909 1.00 92.62 96 LYS A CA 1
ATOM 757 C C . LYS A 1 96 ? -10.963 -12.229 -2.674 1.00 92.62 96 LYS A C 1
ATOM 759 O O . LYS A 1 96 ? -11.961 -12.070 -1.973 1.00 92.62 96 LYS A O 1
ATOM 764 N N . PRO A 1 97 ? -10.354 -11.194 -3.285 1.00 89.19 97 PRO A N 1
ATOM 765 C CA . PRO A 1 97 ? -10.884 -9.840 -3.202 1.00 89.19 97 PRO A CA 1
ATOM 766 C C . PRO A 1 97 ? -12.268 -9.770 -3.835 1.00 89.19 97 PRO A C 1
ATOM 768 O O . PRO A 1 97 ? -12.519 -10.401 -4.867 1.00 89.19 97 PRO A O 1
ATOM 771 N N . ALA A 1 98 ? -13.136 -8.945 -3.248 1.00 87.81 98 ALA A N 1
ATOM 772 C CA . ALA A 1 98 ? -14.415 -8.613 -3.850 1.00 87.81 98 ALA A CA 1
ATOM 773 C C . ALA A 1 98 ? -14.213 -8.093 -5.282 1.00 87.81 98 ALA A C 1
ATOM 775 O O . ALA A 1 98 ? -13.236 -7.399 -5.599 1.00 87.81 98 ALA A O 1
ATOM 776 N N . LYS A 1 99 ? -15.143 -8.452 -6.169 1.00 88.38 99 LYS A N 1
ATOM 777 C CA . LYS A 1 99 ? -15.112 -8.016 -7.563 1.00 88.38 99 LYS A CA 1
ATOM 778 C C . LYS A 1 99 ? -15.188 -6.493 -7.600 1.00 88.38 99 LYS A C 1
ATOM 780 O O . LYS A 1 99 ? -16.131 -5.903 -7.085 1.00 88.38 99 LYS A O 1
ATOM 785 N N . THR A 1 100 ? -14.198 -5.858 -8.219 1.00 85.56 100 THR A N 1
ATOM 786 C CA . THR A 1 100 ? -14.222 -4.408 -8.402 1.00 85.56 100 THR A CA 1
ATOM 787 C C . THR A 1 100 ? -15.396 -4.030 -9.295 1.00 85.56 100 THR A C 1
ATOM 789 O O . THR A 1 100 ? -15.569 -4.619 -10.367 1.00 85.56 100 THR A O 1
ATOM 792 N N . GLU A 1 101 ? -16.167 -3.036 -8.870 1.00 89.00 101 GLU A N 1
ATOM 793 C CA . GLU A 1 101 ? -17.230 -2.446 -9.674 1.00 89.00 101 GLU A CA 1
ATOM 794 C C . GLU A 1 101 ? -16.678 -1.956 -11.021 1.00 89.00 101 GLU A C 1
ATOM 796 O O . GLU A 1 101 ? -15.574 -1.399 -11.101 1.00 89.00 101 GLU A O 1
ATOM 801 N N . LYS A 1 102 ? -17.424 -2.209 -12.103 1.00 92.00 102 LYS A N 1
ATOM 802 C CA . LYS A 1 102 ? -17.032 -1.753 -13.437 1.00 92.00 102 LYS A CA 1
ATOM 803 C C . LYS A 1 102 ? -17.158 -0.233 -13.480 1.00 92.00 102 LYS A C 1
ATOM 805 O O . LYS A 1 102 ? -18.230 0.307 -13.254 1.00 92.00 102 LYS A O 1
ATOM 810 N N . MET A 1 103 ? -16.064 0.442 -13.811 1.00 93.12 103 MET A N 1
ATOM 811 C CA . MET A 1 103 ? -16.020 1.896 -13.938 1.00 93.12 103 MET A CA 1
ATOM 812 C C . MET A 1 103 ? -15.600 2.279 -15.362 1.00 93.12 103 MET A C 1
ATOM 814 O O . MET A 1 103 ? -14.692 1.641 -15.905 1.00 93.12 103 MET A O 1
ATOM 818 N N . PRO A 1 104 ? -16.188 3.333 -15.960 1.00 96.75 104 PRO A N 1
ATOM 819 C CA . PRO A 1 104 ? -15.717 3.876 -17.228 1.00 96.75 104 PRO A CA 1
ATOM 820 C C . PRO A 1 104 ? -14.223 4.211 -17.182 1.00 96.75 104 PRO A C 1
ATOM 822 O O . PRO A 1 104 ? -13.727 4.791 -16.209 1.00 96.75 104 PRO A O 1
ATOM 825 N N . TYR A 1 105 ? -13.501 3.882 -18.256 1.00 95.31 105 TYR A N 1
ATOM 826 C CA . TYR A 1 105 ? -12.044 4.035 -18.320 1.00 95.31 105 TYR A CA 1
ATOM 827 C C . TYR A 1 105 ? -11.540 5.451 -17.973 1.00 95.31 105 TYR A C 1
ATOM 829 O O . TYR A 1 105 ? -10.592 5.559 -17.185 1.00 95.31 105 TYR A O 1
ATOM 837 N N . PRO A 1 106 ? -12.170 6.548 -18.446 1.00 96.69 106 PRO A N 1
ATOM 838 C CA . PRO A 1 106 ? -11.733 7.896 -18.087 1.00 96.69 106 PRO A CA 1
ATOM 839 C C . PRO A 1 106 ? -11.793 8.170 -16.576 1.00 96.69 106 PRO A C 1
ATOM 841 O O . PRO A 1 106 ? -10.864 8.755 -16.015 1.00 96.69 106 PRO A O 1
ATOM 844 N N . LEU A 1 107 ? -12.851 7.712 -15.897 1.00 96.44 107 LEU A N 1
ATOM 845 C CA . LEU A 1 107 ? -13.025 7.886 -14.450 1.00 96.44 107 LEU A CA 1
ATOM 846 C C . LEU A 1 107 ? -12.028 7.036 -13.662 1.00 96.44 107 LEU A C 1
ATOM 848 O O . LEU A 1 107 ? -11.385 7.529 -12.731 1.00 96.44 107 LEU A O 1
ATOM 852 N N . TYR A 1 108 ? -11.821 5.791 -14.094 1.00 94.00 108 TYR A N 1
ATOM 853 C CA . TYR A 1 108 ? -10.810 4.913 -13.514 1.00 94.00 108 TYR A CA 1
ATOM 854 C C . TYR A 1 108 ? -9.416 5.550 -13.584 1.00 94.00 108 TYR A C 1
ATOM 856 O O . TYR A 1 108 ? -8.710 5.638 -12.575 1.00 94.00 108 TYR A O 1
ATOM 864 N N . MET A 1 109 ? -9.038 6.087 -14.747 1.00 96.44 109 MET A N 1
ATOM 865 C CA . MET A 1 109 ? -7.746 6.747 -14.929 1.00 96.44 109 MET A CA 1
ATOM 866 C C . MET A 1 109 ? -7.597 8.004 -14.070 1.00 96.44 109 MET A C 1
ATOM 868 O O . MET A 1 109 ? -6.517 8.226 -13.514 1.00 96.44 109 MET A O 1
ATOM 872 N N . LYS A 1 110 ? -8.659 8.804 -13.905 1.00 97.00 110 LYS A N 1
ATOM 873 C CA . LYS A 1 110 ? -8.660 9.950 -12.979 1.00 97.00 110 LYS A CA 1
ATOM 874 C C . LYS A 1 110 ? -8.384 9.498 -11.541 1.00 97.00 110 LYS A C 1
ATOM 876 O O . LYS A 1 110 ? -7.487 10.047 -10.900 1.00 97.00 110 LYS A O 1
ATOM 881 N N . ARG A 1 111 ? -9.067 8.450 -11.065 1.00 94.69 111 ARG A N 1
ATOM 882 C CA . ARG A 1 111 ? -8.878 7.893 -9.714 1.00 94.69 111 ARG A CA 1
ATOM 883 C C . ARG A 1 111 ? -7.453 7.377 -9.497 1.00 94.69 111 ARG A C 1
ATOM 885 O O . ARG A 1 111 ? -6.820 7.725 -8.502 1.00 94.69 111 ARG A O 1
ATOM 892 N N . VAL A 1 112 ? -6.912 6.619 -10.453 1.00 93.88 112 VAL A N 1
ATOM 893 C CA . VAL A 1 112 ? -5.534 6.099 -10.389 1.00 93.88 112 VAL A CA 1
ATOM 894 C C . VAL A 1 112 ? -4.506 7.233 -10.363 1.00 93.88 112 VAL A C 1
ATOM 896 O O . VAL A 1 112 ? -3.565 7.197 -9.567 1.00 93.88 112 VAL A O 1
ATOM 899 N N . LYS A 1 113 ? -4.668 8.257 -11.212 1.00 96.44 113 LYS A N 1
ATOM 900 C CA . LYS A 1 113 ? -3.771 9.425 -11.238 1.00 96.44 113 LYS A CA 1
ATOM 901 C C . LYS A 1 113 ? -3.824 10.202 -9.919 1.00 96.44 113 LYS A C 1
ATOM 903 O O . LYS A 1 113 ? -2.769 10.550 -9.390 1.00 96.44 113 LYS A O 1
ATOM 908 N N . ALA A 1 114 ? -5.016 10.422 -9.365 1.00 96.69 114 ALA A N 1
ATOM 909 C CA . ALA A 1 114 ? -5.193 11.093 -8.078 1.00 96.69 114 ALA A CA 1
ATOM 910 C C . ALA A 1 114 ? -4.515 10.321 -6.934 1.00 96.69 114 ALA A C 1
ATOM 912 O O . ALA A 1 114 ? -3.761 10.911 -6.161 1.00 96.69 114 ALA A O 1
ATOM 913 N N . GLN A 1 115 ? -4.691 8.997 -6.883 1.00 93.38 115 GLN A N 1
ATOM 914 C CA . GLN A 1 115 ? -4.060 8.148 -5.872 1.00 93.38 115 GLN A CA 1
ATOM 915 C C . GLN A 1 115 ? -2.528 8.187 -5.962 1.00 93.38 115 GLN A C 1
ATOM 917 O O . GLN A 1 115 ? -1.860 8.373 -4.950 1.00 93.38 115 GLN A O 1
ATOM 922 N N . LYS A 1 116 ? -1.959 8.094 -7.173 1.00 93.38 116 LYS A N 1
ATOM 923 C CA . LYS A 1 116 ? -0.504 8.219 -7.380 1.00 93.38 116 LYS A CA 1
ATOM 924 C C . LYS A 1 116 ? 0.024 9.598 -6.982 1.00 93.38 116 LYS A C 1
ATOM 926 O O . LYS A 1 116 ? 1.114 9.699 -6.426 1.00 93.38 116 LYS A O 1
ATOM 931 N N . LYS A 1 117 ? -0.728 10.665 -7.274 1.00 95.56 117 LYS A N 1
ATOM 932 C CA . LYS A 1 117 ? -0.357 12.035 -6.891 1.00 95.56 117 LYS A CA 1
ATOM 933 C C . LYS A 1 117 ? -0.348 12.193 -5.369 1.00 95.56 117 LYS A C 1
ATOM 935 O O . LYS A 1 117 ? 0.610 12.760 -4.851 1.00 95.56 117 LYS A O 1
ATOM 940 N N . LYS A 1 118 ? -1.371 11.671 -4.681 1.00 94.75 118 LYS A N 1
ATOM 941 C CA . LYS A 1 118 ? -1.473 11.671 -3.214 1.00 94.75 118 LYS A CA 1
ATOM 942 C C . LYS A 1 118 ? -0.319 10.894 -2.579 1.00 94.75 118 LYS A C 1
ATOM 944 O O . LYS A 1 118 ? 0.407 11.470 -1.784 1.00 94.75 118 LYS A O 1
ATOM 949 N N . GLU A 1 119 ? -0.058 9.673 -3.043 1.00 90.81 119 GLU A N 1
ATOM 950 C CA . GLU A 1 119 ? 1.057 8.852 -2.551 1.00 90.81 119 GLU A CA 1
ATOM 951 C C . GLU A 1 119 ? 2.417 9.545 -2.745 1.00 90.81 119 GLU A C 1
ATOM 953 O O . GLU A 1 119 ? 3.274 9.525 -1.867 1.00 90.81 119 GLU A O 1
ATOM 958 N N . ARG A 1 120 ? 2.629 10.206 -3.893 1.00 90.69 120 ARG A N 1
ATOM 959 C CA . ARG A 1 120 ? 3.862 10.967 -4.139 1.00 90.69 120 ARG A CA 1
ATOM 960 C C . ARG A 1 120 ? 3.999 12.162 -3.196 1.00 90.69 120 ARG A C 1
ATOM 962 O O . ARG A 1 120 ? 5.123 12.483 -2.825 1.00 90.69 120 ARG A O 1
ATOM 969 N N . ARG A 1 121 ? 2.894 12.837 -2.865 1.00 93.44 121 ARG A N 1
ATOM 970 C CA . ARG A 1 121 ? 2.884 13.958 -1.918 1.00 93.44 121 ARG A CA 1
ATOM 971 C C . ARG A 1 121 ? 3.198 13.462 -0.511 1.00 93.44 121 ARG A C 1
ATOM 973 O O . ARG A 1 121 ? 4.186 13.904 0.045 1.00 93.44 121 ARG A O 1
ATOM 980 N N . GLU A 1 122 ? 2.469 12.463 -0.024 1.00 91.44 122 GLU A N 1
ATOM 981 C CA . GLU A 1 122 ? 2.706 11.855 1.292 1.00 91.44 122 GLU A CA 1
ATOM 982 C C . GLU A 1 122 ? 4.149 11.367 1.434 1.00 91.44 122 GLU A C 1
ATOM 984 O O . GLU A 1 122 ? 4.803 11.643 2.429 1.00 91.44 122 GLU A O 1
ATOM 989 N N . ARG A 1 123 ? 4.705 10.727 0.399 1.00 89.69 123 ARG A N 1
ATOM 990 C CA . ARG A 1 123 ? 6.108 10.299 0.416 1.00 89.69 123 ARG A CA 1
ATOM 991 C C . ARG A 1 123 ? 7.087 11.470 0.529 1.00 89.69 123 ARG A C 1
ATOM 993 O O . ARG A 1 123 ? 8.111 11.329 1.189 1.00 89.69 123 ARG A O 1
ATOM 1000 N N . ARG A 1 124 ? 6.813 12.593 -0.143 1.00 91.12 124 ARG A N 1
ATOM 1001 C CA . ARG A 1 124 ? 7.633 13.811 -0.032 1.00 91.12 124 ARG A CA 1
ATOM 1002 C C . ARG A 1 124 ? 7.510 14.425 1.357 1.00 91.12 124 ARG A C 1
ATOM 1004 O O . ARG A 1 124 ? 8.530 14.784 1.927 1.00 91.12 124 ARG A O 1
ATOM 1011 N N . ASP A 1 125 ? 6.299 14.482 1.894 1.00 92.75 125 ASP A N 1
ATOM 1012 C CA . ASP A 1 125 ? 6.031 15.033 3.220 1.00 92.75 125 ASP A CA 1
ATOM 1013 C C . ASP A 1 125 ? 6.720 14.178 4.304 1.00 92.75 125 ASP A C 1
ATOM 1015 O O . ASP A 1 125 ? 7.382 14.721 5.182 1.00 92.75 125 ASP A O 1
ATOM 1019 N N . CYS A 1 126 ? 6.691 12.842 4.187 1.00 90.56 126 CYS A N 1
ATOM 1020 C CA . CYS A 1 126 ? 7.445 11.942 5.067 1.00 90.56 126 CYS A CA 1
ATOM 1021 C C . CYS A 1 126 ? 8.963 12.140 4.958 1.00 90.56 126 CYS A C 1
ATOM 1023 O O . CYS A 1 126 ? 9.636 12.142 5.982 1.00 90.56 126 CYS A O 1
ATOM 1025 N N . LEU A 1 127 ? 9.502 12.314 3.742 1.00 91.19 127 LEU A N 1
ATOM 1026 C CA . LEU A 1 127 ? 10.929 12.605 3.542 1.00 91.19 127 LEU A CA 1
ATOM 1027 C C . LEU A 1 127 ? 11.335 13.906 4.226 1.00 91.19 127 LEU A C 1
ATOM 1029 O O . LEU A 1 127 ? 12.359 13.943 4.897 1.00 91.19 127 LEU A O 1
ATOM 1033 N N . LEU A 1 128 ? 10.529 14.954 4.053 1.00 92.62 128 LEU A N 1
ATOM 1034 C CA . LEU A 1 128 ? 10.787 16.260 4.648 1.00 92.62 128 LEU A CA 1
ATOM 1035 C C . LEU A 1 128 ? 10.711 16.205 6.179 1.00 92.62 128 LEU A C 1
ATOM 1037 O O . LEU A 1 128 ? 11.524 16.822 6.853 1.00 92.62 128 LEU A O 1
ATOM 1041 N N . ALA A 1 129 ? 9.773 15.426 6.719 1.00 93.12 129 ALA A N 1
ATOM 1042 C CA . ALA A 1 129 ? 9.617 15.204 8.153 1.00 93.12 129 ALA A CA 1
ATOM 1043 C C . ALA A 1 129 ? 10.643 14.215 8.751 1.00 93.12 129 ALA A C 1
ATOM 1045 O O . ALA A 1 129 ? 10.560 13.912 9.937 1.00 93.12 129 ALA A O 1
ATOM 1046 N N . GLY A 1 130 ? 11.565 13.659 7.952 1.00 90.81 130 GLY A N 1
ATOM 1047 C CA . GLY A 1 130 ? 12.534 12.654 8.413 1.00 90.81 130 GLY A CA 1
ATOM 1048 C C . GLY A 1 130 ? 11.914 11.308 8.813 1.00 90.81 130 GLY A C 1
ATOM 1049 O O . GLY A 1 130 ? 12.576 10.479 9.434 1.00 90.81 130 GLY A O 1
ATOM 1050 N N . MET A 1 131 ? 10.649 11.064 8.459 1.00 90.69 131 MET A N 1
ATOM 1051 C CA . MET A 1 131 ? 9.932 9.842 8.811 1.00 90.69 131 MET A CA 1
ATOM 1052 C C . MET A 1 131 ? 10.358 8.679 7.904 1.00 90.69 131 MET A C 1
ATOM 1054 O O . MET A 1 131 ? 10.473 8.848 6.682 1.00 90.69 131 MET A O 1
ATOM 1058 N N . PRO A 1 132 ? 10.536 7.464 8.455 1.00 82.69 132 PRO A N 1
ATOM 1059 C CA . PRO A 1 132 ? 10.896 6.301 7.660 1.00 82.69 132 PRO A CA 1
ATOM 1060 C C . PRO A 1 132 ? 9.782 5.984 6.657 1.00 82.69 132 PRO A C 1
ATOM 1062 O O . PRO A 1 132 ? 8.644 5.689 7.022 1.00 82.69 132 PRO A O 1
ATOM 1065 N N . ILE A 1 133 ? 10.108 6.026 5.364 1.00 83.38 133 ILE A N 1
ATOM 1066 C CA . ILE A 1 133 ? 9.161 5.638 4.319 1.00 83.38 133 ILE A CA 1
ATOM 1067 C C . ILE A 1 133 ? 9.090 4.112 4.282 1.00 83.38 133 ILE A C 1
ATOM 1069 O O . ILE A 1 133 ? 10.124 3.473 4.046 1.00 83.38 133 ILE A O 1
ATOM 1073 N N . PRO A 1 134 ? 7.897 3.506 4.406 1.00 75.81 134 PRO A N 1
ATOM 1074 C CA . PRO A 1 134 ? 7.760 2.075 4.204 1.00 75.81 134 PRO A CA 1
ATOM 1075 C C . PRO A 1 134 ? 8.227 1.734 2.787 1.00 75.81 134 PRO A C 1
ATOM 1077 O O . PRO A 1 134 ? 7.682 2.228 1.792 1.00 75.81 134 PRO A O 1
ATOM 1080 N N . LYS A 1 135 ? 9.271 0.901 2.685 1.00 76.69 135 LYS A N 1
ATOM 1081 C CA . LYS A 1 135 ? 9.746 0.392 1.397 1.00 76.69 135 LYS A CA 1
ATOM 1082 C C . LYS A 1 135 ? 8.562 -0.304 0.743 1.00 76.69 135 LYS A C 1
ATOM 1084 O O . LYS A 1 135 ? 8.057 -1.302 1.250 1.00 76.69 135 LYS A O 1
ATOM 1089 N N . LYS A 1 136 ? 8.087 0.251 -0.372 1.00 69.19 136 LYS A N 1
ATOM 1090 C CA . LYS A 1 136 ? 7.042 -0.380 -1.169 1.00 69.19 136 LYS A CA 1
ATOM 1091 C C . LYS A 1 136 ? 7.654 -1.687 -1.658 1.00 69.19 136 LYS A C 1
ATOM 1093 O O . LYS A 1 136 ? 8.505 -1.649 -2.543 1.00 69.19 136 LYS A O 1
ATOM 1098 N N . GLY A 1 137 ? 7.282 -2.805 -1.025 1.00 56.97 137 GLY A N 1
ATOM 1099 C CA . GLY A 1 137 ? 7.712 -4.132 -1.458 1.00 56.97 137 GLY A CA 1
ATOM 1100 C C . GLY A 1 137 ? 7.503 -4.222 -2.959 1.00 56.97 137 GLY A C 1
ATOM 1101 O O . GLY A 1 137 ? 6.532 -3.635 -3.458 1.00 56.97 137 GLY A O 1
ATOM 1102 N N . GLU A 1 138 ? 8.444 -4.841 -3.673 1.00 54.12 138 GLU A N 1
ATOM 1103 C CA . GLU A 1 138 ? 8.365 -4.975 -5.120 1.00 54.12 138 GLU A CA 1
ATOM 1104 C C . GLU A 1 138 ? 7.042 -5.665 -5.431 1.00 54.12 138 GLU A C 1
ATOM 1106 O O . GLU A 1 138 ? 6.886 -6.876 -5.297 1.00 54.12 138 GLU A O 1
ATOM 1111 N N . ARG A 1 139 ? 6.012 -4.856 -5.711 1.00 53.81 139 ARG A N 1
ATOM 1112 C CA . ARG A 1 139 ? 4.679 -5.380 -5.933 1.00 53.81 139 ARG A CA 1
ATOM 1113 C C . ARG A 1 139 ? 4.873 -6.335 -7.094 1.00 53.81 139 ARG A C 1
ATOM 1115 O O . ARG A 1 139 ? 5.428 -5.927 -8.120 1.00 53.81 139 ARG A O 1
ATOM 1122 N N . HIS A 1 140 ? 4.375 -7.560 -6.948 1.00 50.56 140 HIS A N 1
ATOM 1123 C CA . HIS A 1 140 ? 3.888 -8.339 -8.075 1.00 50.56 140 HIS A CA 1
ATOM 1124 C C . HIS A 1 140 ? 2.878 -7.438 -8.791 1.00 50.56 140 HIS A C 1
ATOM 1126 O O . HIS A 1 140 ? 1.675 -7.467 -8.538 1.00 50.56 140 HIS A O 1
ATOM 1132 N N . GLN A 1 141 ? 3.390 -6.512 -9.604 1.00 54.59 141 GLN A N 1
ATOM 1133 C CA . GLN A 1 141 ? 2.614 -5.646 -10.451 1.00 54.59 141 GLN A CA 1
ATOM 1134 C C . GLN A 1 141 ? 1.821 -6.633 -11.273 1.00 54.59 141 GLN A C 1
ATOM 1136 O O . GLN A 1 141 ? 2.422 -7.418 -12.010 1.00 54.59 141 GLN A O 1
ATOM 1141 N N . LYS A 1 142 ? 0.497 -6.662 -11.078 1.00 53.41 142 LYS A N 1
ATOM 1142 C CA . LYS A 1 142 ? -0.394 -7.375 -11.981 1.00 53.41 142 LYS A CA 1
ATOM 1143 C C . LYS A 1 142 ? 0.004 -6.914 -13.368 1.00 53.41 142 LYS A C 1
ATOM 1145 O O . LYS A 1 142 ? -0.087 -5.732 -13.704 1.00 53.41 142 LYS A O 1
ATOM 1150 N N . ARG A 1 143 ? 0.633 -7.853 -14.061 1.00 50.16 143 ARG A N 1
ATOM 1151 C CA . ARG A 1 143 ? 1.417 -7.633 -15.254 1.00 50.16 143 ARG A CA 1
ATOM 1152 C C . ARG A 1 143 ? 0.412 -7.165 -16.292 1.00 50.16 143 ARG A C 1
ATOM 1154 O O . ARG A 1 143 ? -0.351 -7.970 -16.814 1.00 50.16 143 ARG A O 1
ATOM 1161 N N . GLY A 1 144 ? 0.412 -5.873 -16.618 1.00 49.53 144 GLY A N 1
ATOM 1162 C CA . GLY A 1 144 ? 0.177 -5.537 -18.016 1.00 49.53 144 GLY A CA 1
ATOM 1163 C C . GLY A 1 144 ? 1.141 -6.419 -18.807 1.00 49.53 144 GLY A C 1
ATOM 1164 O O . GLY A 1 144 ? 2.288 -6.573 -18.374 1.00 49.53 144 GLY A O 1
ATOM 1165 N N . LYS A 1 145 ? 0.664 -7.064 -19.875 1.00 54.72 145 LYS A N 1
ATOM 1166 C CA . LYS A 1 145 ? 1.352 -8.113 -20.655 1.00 54.72 145 LYS A CA 1
ATOM 1167 C C . LYS A 1 145 ? 2.741 -7.719 -21.229 1.00 54.72 145 LYS A C 1
ATOM 1169 O O . LYS A 1 145 ? 3.232 -8.384 -22.123 1.00 54.72 145 LYS A O 1
ATOM 1174 N N . GLY A 1 146 ? 3.379 -6.649 -20.750 1.00 56.72 146 GLY A N 1
ATOM 1175 C CA . GLY A 1 146 ? 4.669 -6.130 -21.197 1.00 56.72 146 GLY A CA 1
ATOM 1176 C C . GLY A 1 146 ? 5.830 -6.210 -20.198 1.00 56.72 146 GLY A C 1
ATOM 1177 O O . GLY A 1 146 ? 6.954 -5.983 -20.620 1.00 56.72 146 GLY A O 1
ATOM 1178 N N . ARG A 1 147 ? 5.640 -6.547 -18.906 1.00 55.22 147 ARG A N 1
ATOM 1179 C CA . ARG A 1 147 ? 6.789 -6.665 -17.961 1.00 55.22 147 ARG A CA 1
ATOM 1180 C C . ARG A 1 147 ? 7.460 -8.051 -17.973 1.00 55.22 147 ARG A C 1
ATOM 1182 O O . ARG A 1 147 ? 8.424 -8.265 -17.256 1.00 55.22 147 ARG A O 1
ATOM 1189 N N . TRP A 1 148 ? 6.937 -8.982 -18.773 1.00 53.38 148 TRP A N 1
ATOM 1190 C CA . TRP A 1 148 ? 7.487 -10.329 -19.003 1.00 53.38 148 TRP A CA 1
ATOM 1191 C C . TRP A 1 148 ? 7.925 -10.504 -20.447 1.00 53.38 148 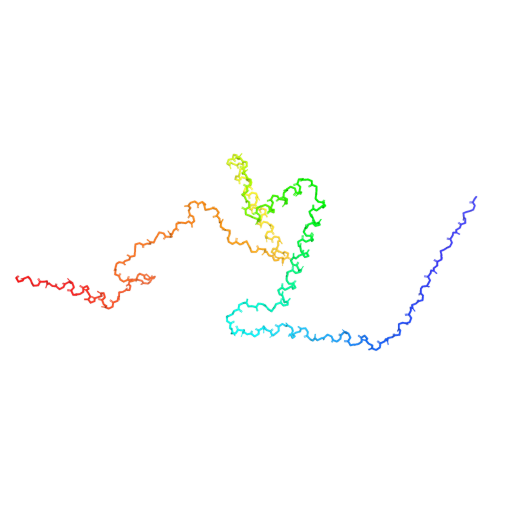TRP A C 1
ATOM 1193 O O . TRP A 1 148 ? 7.808 -11.578 -21.022 1.00 53.38 148 TRP A O 1
ATOM 1203 N N . LYS A 1 149 ? 8.413 -9.428 -21.060 1.00 57.94 149 LYS A N 1
ATOM 1204 C CA . LYS A 1 149 ? 9.298 -9.609 -22.194 1.00 57.94 149 LYS A CA 1
ATOM 1205 C C . LYS A 1 149 ? 10.651 -9.915 -21.574 1.00 57.94 149 LYS A C 1
ATOM 1207 O O . LYS A 1 149 ? 11.267 -9.018 -20.999 1.00 57.94 149 LYS A O 1
ATOM 1212 N N . GLU A 1 150 ? 11.084 -11.177 -21.628 1.00 63.84 150 GLU A N 1
ATOM 1213 C CA . GLU A 1 150 ? 12.524 -11.424 -21.666 1.00 63.84 150 GLU A CA 1
ATOM 1214 C C . GLU A 1 150 ? 13.056 -10.438 -22.698 1.00 63.84 150 GLU A C 1
ATOM 1216 O O . GLU A 1 150 ? 12.545 -10.406 -23.823 1.00 63.84 150 GLU A O 1
ATOM 1221 N N . SER A 1 151 ? 13.946 -9.538 -22.260 1.00 65.12 151 SER A N 1
ATOM 1222 C CA . SER A 1 151 ? 14.627 -8.603 -23.153 1.00 65.12 151 SER A CA 1
ATOM 1223 C C . SER A 1 151 ? 14.979 -9.399 -24.393 1.00 65.12 151 SER A C 1
ATOM 1225 O O . SER A 1 151 ? 15.612 -10.445 -24.235 1.00 65.12 151 SER A O 1
ATOM 1227 N N . THR A 1 152 ? 14.433 -9.010 -25.551 1.00 65.19 152 THR A N 1
ATOM 1228 C CA . THR A 1 152 ? 14.546 -9.768 -26.800 1.00 65.19 152 THR A CA 1
ATOM 1229 C C . THR A 1 152 ? 16.013 -10.095 -26.959 1.00 65.19 152 THR A C 1
ATOM 1231 O O . THR A 1 152 ? 16.794 -9.187 -27.246 1.00 65.19 152 THR A O 1
ATOM 1234 N N . ARG A 1 153 ? 16.396 -11.336 -26.625 1.00 66.56 153 ARG A N 1
ATOM 1235 C CA . ARG A 1 153 ? 17.799 -11.731 -26.573 1.00 66.56 153 ARG A CA 1
ATOM 1236 C C . ARG A 1 153 ? 18.297 -11.461 -27.978 1.00 66.56 153 ARG A C 1
ATOM 1238 O O . ARG A 1 153 ? 17.791 -12.057 -28.926 1.00 66.56 153 ARG A O 1
ATOM 1245 N N . SER A 1 154 ? 19.174 -10.473 -28.106 1.00 72.00 154 SER A N 1
ATOM 1246 C CA . SER A 1 154 ? 19.760 -10.116 -29.385 1.00 72.00 154 SER A CA 1
ATOM 1247 C C . SER A 1 154 ? 20.363 -11.375 -29.999 1.00 72.00 154 SER A C 1
ATOM 1249 O O . SER A 1 154 ? 20.816 -12.265 -29.270 1.00 72.00 154 SER A O 1
ATOM 1251 N N . ILE A 1 155 ? 20.311 -11.479 -31.329 1.00 74.19 155 ILE A N 1
ATOM 1252 C CA . ILE A 1 155 ? 20.894 -12.606 -32.059 1.00 74.19 155 ILE A CA 1
ATOM 1253 C C . ILE A 1 155 ? 22.353 -12.710 -31.613 1.00 74.19 155 ILE A C 1
ATOM 1255 O O . ILE A 1 155 ? 23.155 -11.810 -31.865 1.00 74.19 155 ILE A O 1
ATOM 1259 N N . LYS A 1 156 ? 22.673 -13.767 -30.862 1.00 77.88 156 LYS A N 1
ATOM 1260 C CA . LYS A 1 156 ? 24.035 -13.989 -30.388 1.00 77.88 156 LYS A CA 1
ATOM 1261 C C . LYS A 1 156 ? 24.882 -14.391 -31.594 1.00 77.88 156 LYS A C 1
ATOM 1263 O O . LYS A 1 156 ? 24.424 -15.228 -32.377 1.00 77.88 156 LYS A O 1
ATOM 1268 N N . PRO A 1 157 ? 26.083 -13.820 -31.766 1.00 76.31 157 PRO A N 1
ATOM 1269 C CA . PRO A 1 157 ? 26.984 -14.279 -32.810 1.00 76.31 157 PRO A CA 1
ATOM 1270 C C . PRO A 1 157 ? 27.309 -15.763 -32.588 1.00 76.31 157 PRO A C 1
ATOM 1272 O O . PRO A 1 157 ? 27.394 -16.233 -31.454 1.00 76.31 157 PRO A O 1
ATOM 1275 N N . HIS A 1 158 ? 27.449 -16.506 -33.685 1.00 80.44 158 HIS A N 1
ATOM 1276 C CA . HIS A 1 158 ? 27.764 -17.938 -33.662 1.00 80.44 158 HIS A CA 1
ATOM 1277 C C . HIS A 1 158 ? 29.258 -18.214 -33.424 1.00 80.44 158 HIS A C 1
ATOM 1279 O O . HIS A 1 158 ? 29.620 -19.336 -33.079 1.00 80.44 158 HIS A O 1
ATOM 1285 N N . VAL A 1 159 ? 30.111 -17.198 -33.603 1.00 82.69 159 VAL A N 1
ATOM 1286 C CA . VAL A 1 159 ? 31.547 -17.235 -33.304 1.00 82.69 159 VAL A CA 1
ATOM 1287 C C . VAL A 1 159 ? 31.869 -16.092 -32.361 1.00 82.69 159 VAL A C 1
ATOM 1289 O O . VAL A 1 159 ? 31.434 -14.968 -32.608 1.00 82.69 159 VAL A O 1
ATOM 1292 N N . GLY A 1 160 ? 32.658 -16.375 -31.328 1.00 82.38 160 GLY A N 1
ATOM 1293 C CA . GLY A 1 160 ? 33.172 -15.368 -30.414 1.00 82.38 160 GLY A CA 1
ATOM 1294 C C . GLY A 1 160 ? 32.125 -14.698 -29.527 1.00 82.38 160 GLY A C 1
ATOM 1295 O O . GLY A 1 160 ? 30.934 -15.020 -29.527 1.00 82.38 160 GLY A O 1
ATOM 1296 N N . THR A 1 161 ? 32.594 -13.744 -28.730 1.00 87.38 161 THR A N 1
ATOM 1297 C CA . THR A 1 161 ? 31.769 -12.956 -27.813 1.00 87.38 161 THR A CA 1
ATOM 1298 C C . THR A 1 161 ? 31.811 -11.483 -28.203 1.00 87.38 161 THR A C 1
ATOM 1300 O O . THR A 1 161 ? 32.876 -10.879 -28.299 1.00 87.38 161 THR A O 1
ATOM 1303 N N . ASN A 1 162 ? 30.634 -10.892 -28.427 1.00 85.31 162 ASN A N 1
ATOM 1304 C CA . ASN A 1 162 ? 30.515 -9.448 -28.619 1.00 85.31 162 ASN A CA 1
ATOM 1305 C C . ASN A 1 162 ? 30.641 -8.758 -27.261 1.00 85.31 162 ASN A C 1
ATOM 1307 O O . ASN A 1 162 ? 29.747 -8.874 -26.417 1.00 85.31 162 ASN A O 1
ATOM 1311 N N . THR A 1 163 ? 31.741 -8.045 -27.057 1.00 84.50 163 THR A N 1
ATOM 1312 C CA . THR A 1 163 ? 31.905 -7.094 -25.958 1.00 84.50 163 THR A CA 1
ATOM 1313 C C . THR A 1 163 ? 31.610 -5.682 -26.459 1.00 84.50 163 THR A C 1
ATOM 1315 O O . THR A 1 163 ? 31.323 -5.463 -27.637 1.00 84.50 163 THR A O 1
ATOM 1318 N N . ARG A 1 164 ? 31.639 -4.696 -25.556 1.00 83.50 164 ARG A N 1
ATOM 1319 C CA . ARG A 1 164 ? 31.450 -3.285 -25.927 1.00 83.50 164 ARG A CA 1
ATOM 1320 C C . ARG A 1 164 ? 32.525 -2.793 -26.907 1.00 83.50 164 ARG A C 1
ATOM 1322 O O . ARG A 1 164 ? 32.235 -1.917 -27.713 1.00 83.50 164 ARG A O 1
ATOM 1329 N N . ASP A 1 165 ? 33.710 -3.393 -26.845 1.00 86.12 165 ASP A N 1
ATOM 1330 C CA . ASP A 1 165 ? 34.908 -2.957 -27.564 1.00 86.12 165 ASP A CA 1
ATOM 1331 C C . ASP A 1 165 ? 35.162 -3.762 -28.853 1.00 86.12 165 ASP A C 1
ATOM 1333 O O . ASP A 1 165 ? 36.122 -3.495 -29.571 1.00 86.12 165 ASP A O 1
ATOM 1337 N N . GLY A 1 166 ? 34.301 -4.739 -29.174 1.00 85.44 166 GLY A N 1
ATOM 1338 C CA . GLY A 1 166 ? 34.366 -5.507 -30.419 1.00 85.44 166 GLY A CA 1
ATOM 1339 C C . GLY A 1 166 ? 34.029 -6.991 -30.264 1.00 85.44 166 GLY A C 1
ATOM 1340 O O . GLY A 1 166 ? 33.549 -7.445 -29.225 1.00 85.44 166 GLY A O 1
ATOM 1341 N N . LEU A 1 167 ? 34.271 -7.762 -31.328 1.00 88.62 167 LEU A N 1
ATOM 1342 C CA . LEU A 1 167 ? 34.099 -9.215 -31.338 1.00 88.62 167 LEU A CA 1
ATOM 1343 C C . LEU A 1 167 ? 35.401 -9.902 -30.912 1.00 88.62 167 LEU A C 1
ATOM 1345 O O . LEU A 1 167 ? 36.412 -9.807 -31.606 1.00 88.62 167 LEU A O 1
ATOM 1349 N N . ILE A 1 168 ? 35.364 -10.633 -29.800 1.00 90.00 168 ILE A N 1
ATOM 1350 C CA . ILE A 1 168 ? 36.513 -11.396 -29.305 1.00 90.00 168 ILE A CA 1
ATOM 1351 C C . ILE A 1 168 ? 36.405 -12.839 -29.793 1.00 90.00 168 ILE A C 1
ATOM 1353 O O . ILE A 1 168 ? 35.439 -13.538 -29.485 1.00 90.00 168 ILE A O 1
ATOM 1357 N N . LEU A 1 169 ? 37.418 -13.293 -30.533 1.00 89.69 169 LEU A N 1
ATOM 1358 C CA . LEU A 1 169 ? 37.530 -14.662 -31.037 1.00 89.69 169 LEU A CA 1
ATOM 1359 C C . LEU A 1 169 ? 38.542 -15.457 -30.212 1.00 89.69 169 LEU A C 1
ATOM 1361 O O . LEU A 1 169 ? 39.648 -14.989 -29.940 1.00 89.69 169 LEU A O 1
ATOM 1365 N N . SER A 1 170 ? 38.202 -16.696 -29.862 1.00 90.25 170 SER A N 1
ATOM 1366 C CA . SER A 1 170 ? 39.157 -17.609 -29.235 1.00 90.25 170 SER A CA 1
ATOM 1367 C C . SER A 1 170 ? 40.163 -18.146 -30.258 1.00 90.25 170 SER A C 1
ATOM 1369 O O . SER A 1 170 ? 39.849 -18.361 -31.432 1.00 90.25 170 SER A O 1
ATOM 1371 N N . HIS A 1 171 ? 41.377 -18.468 -29.804 1.00 89.56 171 HIS A N 1
ATOM 1372 C CA . HIS A 1 171 ? 42.412 -19.046 -30.670 1.00 89.56 171 HIS A CA 1
ATOM 1373 C C . HIS A 1 171 ? 41.952 -20.343 -31.368 1.00 89.56 171 HIS A C 1
ATOM 1375 O O . HIS A 1 171 ? 42.328 -20.628 -32.509 1.00 89.56 171 HIS A O 1
ATOM 1381 N N . ARG A 1 172 ? 41.073 -21.111 -30.709 1.00 88.56 172 ARG A N 1
ATOM 1382 C CA . ARG A 1 172 ? 40.467 -22.331 -31.254 1.00 88.56 172 ARG A CA 1
ATOM 1383 C C . ARG A 1 172 ? 39.504 -22.035 -32.402 1.00 88.56 172 ARG A C 1
ATOM 1385 O O . ARG A 1 172 ? 39.516 -22.771 -33.384 1.00 88.56 172 ARG A O 1
ATOM 1392 N N . GLU A 1 173 ? 38.690 -20.989 -32.301 1.00 88.31 173 GLU A N 1
ATOM 1393 C CA . GLU A 1 173 ? 37.784 -20.565 -33.378 1.00 88.31 173 GLU A CA 1
ATOM 1394 C C . GLU A 1 173 ? 38.569 -20.050 -34.581 1.00 88.31 173 GLU A C 1
ATOM 1396 O O . GLU A 1 173 ? 38.323 -20.500 -35.697 1.00 88.31 173 GLU A O 1
ATOM 1401 N N . ILE A 1 174 ? 39.590 -19.221 -34.343 1.00 88.31 174 ILE A N 1
ATOM 1402 C CA . ILE A 1 174 ? 40.506 -18.751 -35.392 1.00 88.31 174 ILE A CA 1
ATOM 1403 C C . ILE A 1 174 ? 41.142 -19.950 -36.111 1.00 88.31 174 ILE A C 1
ATOM 1405 O O . ILE A 1 174 ? 41.162 -20.013 -37.339 1.00 88.31 174 ILE A O 1
ATOM 1409 N N . SER A 1 175 ? 41.612 -20.944 -35.354 1.00 88.31 175 SER A N 1
ATOM 1410 C CA . SER A 1 175 ? 42.208 -22.163 -35.911 1.00 88.31 175 SER A CA 1
ATOM 1411 C C . SER A 1 175 ? 41.204 -23.025 -36.681 1.00 88.31 175 SER A C 1
ATOM 1413 O O . SER A 1 175 ? 41.562 -23.616 -37.697 1.00 88.31 175 SER A O 1
ATOM 1415 N N . ARG A 1 176 ? 39.948 -23.116 -36.226 1.00 87.19 176 ARG A N 1
ATOM 1416 C CA . ARG A 1 176 ? 38.885 -23.847 -36.936 1.00 87.19 176 ARG A CA 1
ATOM 1417 C C . ARG A 1 176 ? 38.571 -23.202 -38.277 1.00 87.19 176 ARG A C 1
ATOM 1419 O O . ARG A 1 176 ? 38.553 -23.916 -39.272 1.00 87.19 176 ARG A O 1
ATOM 1426 N N . VAL A 1 177 ? 38.397 -21.881 -38.300 1.00 85.94 177 VAL A N 1
ATOM 1427 C CA . VAL A 1 177 ? 38.121 -21.127 -39.532 1.00 85.94 177 VAL A CA 1
ATOM 1428 C C . VAL A 1 177 ? 39.260 -21.313 -40.536 1.00 85.94 177 VAL A C 1
ATOM 1430 O O . VAL A 1 177 ? 39.007 -21.664 -41.686 1.00 85.94 177 VAL A O 1
ATOM 1433 N N . LYS A 1 178 ? 40.516 -21.203 -40.078 1.00 86.38 178 LYS A N 1
ATOM 1434 C CA . LYS A 1 178 ? 41.709 -21.443 -40.909 1.00 86.38 178 LYS A CA 1
ATOM 1435 C C . LYS A 1 178 ? 41.781 -22.864 -41.478 1.00 86.38 178 LYS A C 1
ATOM 1437 O O . LYS A 1 178 ? 42.208 -23.053 -42.611 1.00 86.38 178 LYS A O 1
ATOM 1442 N N . LYS A 1 179 ? 41.374 -23.875 -40.704 1.00 84.38 179 LYS A N 1
ATOM 1443 C CA . LYS A 1 179 ? 41.343 -25.273 -41.165 1.00 84.38 179 LYS A CA 1
ATOM 1444 C C . LYS A 1 179 ? 40.216 -25.522 -42.164 1.00 84.38 179 LYS A C 1
ATOM 1446 O O . LYS A 1 179 ? 40.419 -26.249 -43.127 1.00 84.38 179 LYS A O 1
ATOM 1451 N N . SER A 1 180 ? 39.044 -24.922 -41.956 1.00 79.19 180 SER A N 1
ATOM 1452 C CA . SER A 1 180 ? 37.915 -25.051 -42.884 1.00 79.19 180 SER A CA 1
ATOM 1453 C C . SER A 1 180 ? 38.113 -24.299 -44.199 1.00 79.19 180 SER A C 1
ATOM 1455 O O . SER A 1 180 ? 37.494 -24.674 -45.187 1.00 79.19 180 SER A O 1
ATOM 1457 N N . SER A 1 181 ? 38.961 -23.266 -44.224 1.00 80.69 181 SER A N 1
ATOM 1458 C CA . SER A 1 181 ? 39.279 -22.507 -45.439 1.00 80.69 181 SER A CA 1
ATOM 1459 C C . SER A 1 181 ? 40.388 -23.137 -46.289 1.00 80.69 181 SER A C 1
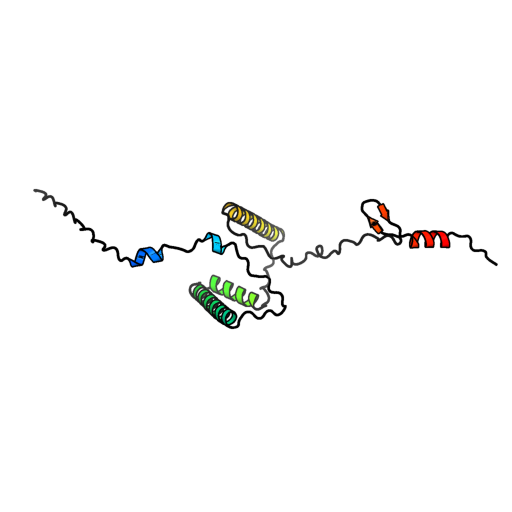ATOM 1461 O O . SER A 1 181 ? 40.704 -22.610 -47.351 1.00 80.69 181 SER A O 1
ATOM 1463 N N . ALA A 1 182 ? 41.017 -24.225 -45.833 1.00 78.31 182 ALA A N 1
ATOM 1464 C CA . ALA A 1 182 ? 42.031 -24.918 -46.618 1.00 78.31 182 ALA A CA 1
ATOM 1465 C C . ALA A 1 182 ? 41.372 -25.676 -47.791 1.00 78.31 182 ALA A C 1
ATOM 1467 O O . ALA A 1 182 ? 40.338 -26.321 -47.585 1.00 78.31 182 ALA A O 1
ATOM 1468 N N . PRO A 1 183 ? 41.945 -25.631 -49.010 1.00 74.38 183 PRO A N 1
ATOM 1469 C CA . PRO A 1 183 ? 41.370 -26.303 -50.168 1.00 74.38 183 PRO A CA 1
ATOM 1470 C C . PRO A 1 183 ? 41.324 -27.811 -49.917 1.00 74.38 183 PRO A C 1
ATOM 1472 O O . PRO A 1 183 ? 42.345 -28.447 -49.643 1.00 74.38 183 PRO A O 1
ATOM 1475 N N . ARG A 1 184 ? 40.123 -28.391 -49.996 1.00 72.44 184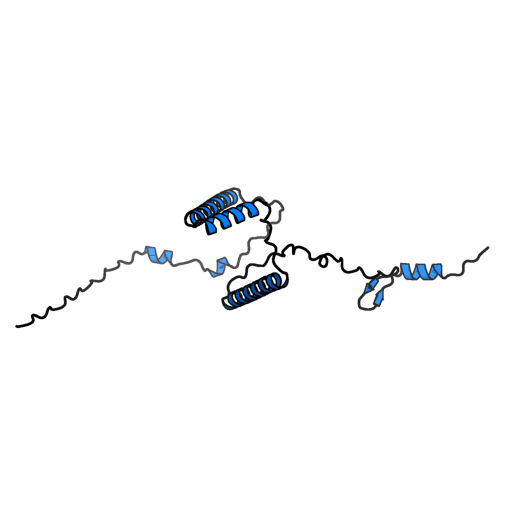 ARG A N 1
ATOM 1476 C CA . ARG A 1 184 ? 39.954 -29.842 -49.937 1.00 72.44 184 ARG A CA 1
ATOM 1477 C C . ARG A 1 184 ? 40.549 -30.415 -51.215 1.00 72.44 184 ARG A C 1
ATOM 1479 O O . ARG A 1 184 ? 40.057 -30.137 -52.305 1.00 72.44 184 ARG A O 1
ATOM 1486 N N . LYS A 1 185 ? 41.620 -31.196 -51.085 1.00 70.88 185 LYS A N 1
ATOM 1487 C CA . LYS A 1 185 ? 42.103 -32.027 -52.187 1.00 70.88 185 LYS A CA 1
ATOM 1488 C C . LYS A 1 185 ? 41.063 -33.125 -52.391 1.00 70.88 185 LYS A C 1
ATOM 1490 O O . LYS A 1 185 ? 40.963 -34.033 -51.571 1.00 70.88 185 LYS A O 1
ATOM 1495 N N . HIS A 1 186 ? 40.235 -32.964 -53.413 1.00 61.56 186 HIS A N 1
ATOM 1496 C CA . HIS A 1 186 ? 39.358 -34.020 -53.896 1.00 61.56 186 HIS A CA 1
ATOM 1497 C C . HIS A 1 186 ? 40.231 -34.999 -54.685 1.00 61.56 186 HIS A C 1
ATOM 1499 O O . HIS A 1 186 ? 40.819 -34.612 -55.693 1.00 61.56 186 HIS A O 1
ATOM 1505 N N . SER A 1 187 ? 40.394 -36.206 -54.143 1.00 48.03 187 SER A N 1
ATOM 1506 C CA . SER A 1 187 ? 40.933 -37.373 -54.847 1.00 48.03 187 SER A CA 1
ATOM 1507 C C . SER A 1 187 ? 39.823 -38.075 -55.606 1.00 48.03 187 SER A C 1
ATOM 1509 O O . SER A 1 187 ? 38.765 -38.264 -54.955 1.00 48.03 187 SER A O 1
#

Foldseek 3Di:
DDDDDDDDDDDDDDDDDDPDDPVVVVVPPDDDVVVVPPDDDPDDPDDDPDDPVVVVVVVVVVVVVVVVVVVVVLVPDDDVSNVVVVLVVCVVVVHDHDDDDDDPPVVVVVVVVVVVVVVVVVVVVCVVVVHDDPDPPPPPPVDPVPVPPPPPPPDADPAAHQDPVGGDGDPVRVVVVVVVPDDDPDD

pLDDT: mean 76.37, std 15.69, range [42.31, 97.0]